Protein AF-A0A5N5UIF1-F1 (afdb_monomer)

InterPro domains:
  IPR007404 YdjM inner membrane [PF04307] (4-124)

Sequence (216 aa):
MPSTVVHVAFGLLCGAALLGVRFDRRAVVVIVAACILPDLDTFTSLVVASTHRAMLHSLLAPGLLALVFWHGTARSDWLRVRLAPGDVPRLWTGLFAYVAAGIGLDMFTALGVNPLYPLVDQFVAVDGRVGYETGRGLFQSFVEFPEPETCGGVNVGQRGSTETVHVASGVDPSRGAEEPGTERIFPVVFRGWHVTLALAGCLATWLGLRDTEASA

Organism: NCBI:txid2212850

Foldseek 3Di:
DQALLLLLLLLLLVLLVQQPLLLAPLLSVLQSCLQVQLQCCLVVCVVPPQCNQEPQLAQPVLVVVVVVLCCCVPNPVVVVVVDDPSVSSSSVSSSVSNNCRNQVVQLQDLQHHHHHPPVDFWGAHQHWDWDQDPVPGTDIDQWDDDDPPDPDDIHNRTDDGSVPDHDAALSRRDTDDDDPPDDGDRDSGDDPVSVVSSVSSVVSSVVSHVVNVVVD

Secondary structure (DSSP, 8-state):
---HHHHHHHHHHHHHHHHGGG--HHHHHHHHHHHHHHHTHHHHTTTSTT-TTTTTT-SHHHHHHHHHHHIIIIIS-TTGGGSPTTHHHHHHHHHHHIIIIIIIHHHTSTT-B-TTTTTS--EE-----EEEETTTEEEE-SSBPPPTTS----BS-EEE-TTT-----SSS-SSSSPPTT------S-SSHHHHHHHHHHHHHHHHHHHHHHHH-

pLDDT: mean 90.81, std 7.92, range [53.0, 98.56]

Mean predicted aligned error: 5.66 Å

Radius of gyration: 19.79 Å; Cα contacts (8 Å, |Δi|>4): 371; chains: 1; bounding box: 55×52×54 Å

Nearest PDB structures (foldseek):
  8uco-assembly1_A  TM=3.429E-01  e=7.889E+00  Homo sapiens

Solvent-accessible surface area (backbone atoms only — not comparable to full-atom values): 11420 Å² total; per-residue (Å²): 111,85,22,63,56,37,16,30,15,48,19,36,33,51,37,29,70,75,43,42,82,63,24,40,75,66,36,52,52,43,24,44,51,29,11,45,54,26,66,54,15,43,62,46,26,79,78,42,71,35,25,28,45,18,63,48,30,11,47,56,62,60,49,50,51,50,52,51,48,47,42,22,54,74,72,66,38,71,47,45,79,75,48,61,93,67,44,66,62,39,53,54,46,12,52,47,13,26,49,54,21,31,31,40,58,40,21,57,32,94,69,23,25,11,46,46,33,86,85,41,68,47,20,31,11,56,59,66,53,74,52,76,40,96,92,74,41,75,49,70,49,49,58,48,72,52,56,98,89,48,100,54,72,75,40,56,34,75,66,40,28,51,90,75,40,70,62,65,39,49,83,43,62,56,91,72,84,77,61,93,84,70,79,68,60,78,60,68,63,70,48,78,68,43,51,56,44,33,51,48,9,50,51,36,43,53,52,29,40,51,56,31,63,77,73,109

Structure (mmCIF, N/CA/C/O backbone):
data_AF-A0A5N5UIF1-F1
#
_entry.id   AF-A0A5N5UIF1-F1
#
loop_
_atom_site.group_PDB
_atom_site.id
_atom_site.type_symbol
_atom_site.label_atom_id
_atom_site.label_alt_id
_atom_site.lab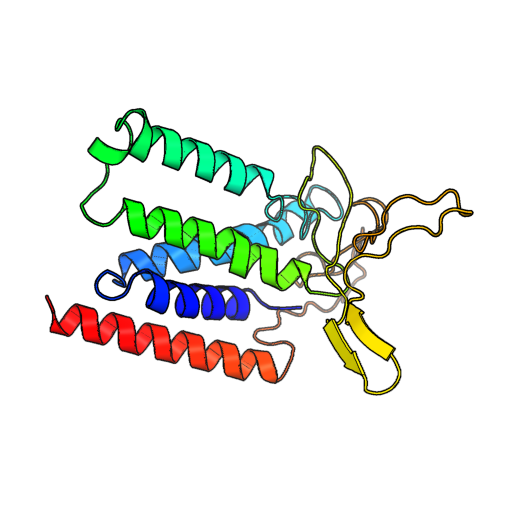el_comp_id
_atom_site.label_asym_id
_atom_site.label_entity_id
_atom_site.label_seq_id
_atom_site.pdbx_PDB_ins_code
_atom_site.Cartn_x
_atom_site.Cartn_y
_atom_site.Cartn_z
_atom_site.occupancy
_atom_site.B_iso_or_equiv
_atom_site.auth_seq_id
_atom_site.auth_comp_id
_atom_site.auth_asym_id
_atom_site.auth_atom_id
_atom_site.pdbx_PDB_model_num
ATOM 1 N N . MET A 1 1 ? 11.238 -6.456 -6.426 1.00 77.75 1 MET A N 1
ATOM 2 C CA . MET A 1 1 ? 9.976 -5.785 -6.051 1.00 77.75 1 MET A CA 1
ATOM 3 C C . MET A 1 1 ? 9.558 -6.273 -4.672 1.00 77.75 1 MET A C 1
ATOM 5 O O . MET A 1 1 ? 9.937 -7.398 -4.340 1.00 77.75 1 MET A O 1
ATOM 9 N N . PRO A 1 2 ? 8.923 -5.446 -3.826 1.00 88.56 2 PRO A N 1
ATOM 10 C CA . PRO A 1 2 ? 8.238 -5.944 -2.639 1.00 88.56 2 PRO A CA 1
ATOM 11 C C . PRO A 1 2 ? 7.279 -7.063 -3.057 1.00 88.56 2 PRO A C 1
ATOM 13 O O . PRO A 1 2 ? 6.695 -7.019 -4.134 1.00 88.56 2 PRO A O 1
ATOM 16 N N . SER A 1 3 ? 7.217 -8.123 -2.264 1.00 93.06 3 SER A N 1
ATOM 17 C CA . SER A 1 3 ? 6.226 -9.178 -2.461 1.00 93.06 3 SER A CA 1
ATOM 18 C C . SER A 1 3 ? 4.978 -8.844 -1.652 1.00 93.06 3 SER A C 1
ATOM 20 O O . SER A 1 3 ? 5.046 -8.062 -0.700 1.00 93.06 3 SER A O 1
ATOM 22 N N . THR A 1 4 ? 3.881 -9.547 -1.916 1.00 94.81 4 THR A N 1
ATOM 23 C CA . THR A 1 4 ? 2.663 -9.469 -1.098 1.00 94.81 4 THR A CA 1
ATOM 24 C C . THR A 1 4 ? 2.940 -9.712 0.388 1.00 94.81 4 THR A C 1
ATOM 26 O O . THR A 1 4 ? 2.336 -9.084 1.253 1.00 94.81 4 THR A O 1
ATOM 29 N N . VAL A 1 5 ? 3.912 -10.573 0.718 1.00 95.62 5 VAL A N 1
ATOM 30 C CA . VAL A 1 5 ? 4.340 -10.811 2.108 1.00 95.62 5 VAL A CA 1
ATOM 31 C C . VAL A 1 5 ? 4.929 -9.546 2.733 1.00 95.62 5 VAL A C 1
ATOM 33 O O . VAL A 1 5 ? 4.651 -9.244 3.891 1.00 95.62 5 VAL A O 1
ATOM 36 N N . VAL A 1 6 ? 5.715 -8.781 1.973 1.00 96.75 6 VAL A N 1
ATOM 37 C CA . VAL A 1 6 ? 6.300 -7.510 2.424 1.00 96.75 6 VAL A CA 1
ATOM 38 C C . VAL A 1 6 ? 5.223 -6.434 2.568 1.00 96.75 6 VAL A C 1
ATOM 40 O O . VAL A 1 6 ? 5.233 -5.722 3.572 1.00 96.75 6 VAL A O 1
ATOM 43 N N . HIS A 1 7 ? 4.270 -6.361 1.630 1.00 97.19 7 HIS A N 1
ATOM 44 C CA . HIS A 1 7 ? 3.100 -5.478 1.728 1.00 97.19 7 HIS A CA 1
ATOM 45 C C . HIS A 1 7 ? 2.310 -5.759 3.010 1.00 97.19 7 HIS A C 1
ATOM 47 O O . HIS A 1 7 ? 2.096 -4.863 3.826 1.00 97.19 7 HIS A O 1
ATOM 53 N N . VAL A 1 8 ? 1.953 -7.023 3.242 1.00 98.19 8 VAL A N 1
ATOM 54 C CA . VAL A 1 8 ? 1.218 -7.451 4.438 1.00 98.19 8 VAL A CA 1
ATOM 55 C C . VAL A 1 8 ? 2.004 -7.157 5.715 1.00 98.19 8 VAL A C 1
ATOM 57 O O . VAL A 1 8 ? 1.438 -6.623 6.667 1.00 98.19 8 VAL A O 1
ATOM 60 N N . ALA A 1 9 ? 3.304 -7.456 5.752 1.00 97.75 9 ALA A N 1
ATOM 61 C CA . ALA A 1 9 ? 4.123 -7.214 6.935 1.00 97.75 9 ALA A CA 1
ATOM 62 C C . ALA A 1 9 ? 4.193 -5.727 7.306 1.00 97.75 9 ALA A C 1
ATOM 64 O O . ALA A 1 9 ? 4.032 -5.378 8.476 1.00 97.75 9 ALA A O 1
ATOM 65 N N . PHE A 1 10 ? 4.390 -4.849 6.319 1.00 97.94 10 PHE A N 1
ATOM 66 C CA . PHE A 1 10 ? 4.386 -3.406 6.544 1.00 97.94 10 PHE A CA 1
ATOM 67 C C . PHE A 1 10 ? 3.002 -2.897 6.960 1.00 97.94 10 PHE A C 1
ATOM 69 O O . PHE A 1 10 ? 2.886 -2.149 7.930 1.00 97.94 10 PHE A O 1
ATOM 76 N N . GLY A 1 11 ? 1.943 -3.353 6.284 1.00 98.12 11 GLY A N 1
ATOM 77 C CA . GLY A 1 11 ? 0.566 -2.994 6.613 1.00 98.12 11 GLY A CA 1
ATOM 78 C C . GLY A 1 11 ? 0.185 -3.384 8.040 1.00 98.12 11 GLY A C 1
ATOM 79 O O . GLY A 1 11 ? -0.391 -2.573 8.764 1.00 98.12 11 GLY A O 1
ATOM 80 N N . LEU A 1 12 ? 0.549 -4.591 8.480 1.00 98.38 12 LEU A N 1
ATOM 81 C CA . LEU A 1 12 ? 0.299 -5.063 9.843 1.00 98.38 12 LEU A CA 1
ATOM 82 C C . LEU A 1 12 ? 1.131 -4.314 10.884 1.00 98.38 12 LEU A C 1
ATOM 84 O O . LEU A 1 12 ? 0.600 -3.973 11.939 1.00 98.38 12 LEU A O 1
ATOM 88 N N . LEU A 1 13 ? 2.395 -4.002 10.581 1.00 98.06 13 LEU A N 1
ATOM 89 C CA . LEU A 1 13 ? 3.241 -3.174 11.443 1.00 98.06 13 LEU A CA 1
ATOM 90 C C . LEU A 1 13 ? 2.598 -1.801 11.693 1.00 98.06 13 LEU A C 1
ATOM 92 O O . LEU A 1 13 ? 2.444 -1.383 12.841 1.00 98.06 13 LEU A O 1
ATOM 96 N N . CYS A 1 14 ? 2.173 -1.116 10.629 1.00 98.00 14 CYS A N 1
ATOM 97 C CA . CYS A 1 14 ? 1.474 0.161 10.750 1.00 98.00 14 CYS A CA 1
ATOM 98 C C . CYS A 1 14 ? 0.113 0.005 11.433 1.00 98.00 14 CYS A C 1
ATOM 100 O O . CYS A 1 14 ? -0.257 0.827 12.266 1.00 98.00 14 CYS A O 1
ATOM 102 N N . GLY A 1 15 ? -0.633 -1.048 11.106 1.00 97.50 15 GLY A N 1
ATOM 103 C CA . GLY A 1 15 ? -1.942 -1.312 11.688 1.00 97.50 15 GLY A CA 1
ATOM 104 C C . GLY A 1 15 ? -1.892 -1.520 13.197 1.00 97.50 15 GLY A C 1
ATOM 105 O O . GLY A 1 15 ? -2.730 -0.963 13.904 1.00 97.50 15 GLY A O 1
ATOM 106 N N . ALA A 1 16 ? -0.884 -2.241 13.694 1.00 96.94 16 ALA A N 1
ATOM 107 C CA . ALA A 1 16 ? -0.649 -2.417 15.124 1.00 96.94 16 ALA A CA 1
ATOM 108 C C . ALA A 1 16 ? -0.421 -1.065 15.819 1.00 96.94 16 ALA A C 1
ATOM 110 O O . ALA A 1 16 ? -1.038 -0.785 16.847 1.00 96.94 16 ALA A O 1
ATOM 111 N N . ALA A 1 17 ? 0.382 -0.184 15.213 1.00 95.88 17 ALA A N 1
ATOM 112 C CA . ALA A 1 17 ? 0.631 1.159 15.737 1.00 95.88 17 ALA A CA 1
ATOM 113 C C . ALA A 1 17 ? -0.612 2.072 15.688 1.00 95.88 17 ALA A C 1
ATOM 115 O O . ALA A 1 17 ? -0.851 2.839 16.618 1.00 95.88 17 ALA A O 1
ATOM 116 N N . LEU A 1 18 ? -1.414 1.996 14.621 1.00 96.44 18 LEU A N 1
ATOM 117 C CA . LEU A 1 18 ? -2.580 2.864 14.412 1.00 96.44 18 LEU A CA 1
ATOM 118 C C . LEU A 1 18 ? -3.802 2.450 15.244 1.00 96.44 18 LEU A C 1
ATOM 120 O O . LEU A 1 18 ? -4.582 3.307 15.665 1.00 96.44 18 LEU A O 1
ATOM 124 N N . LEU A 1 19 ? -4.004 1.148 15.456 1.00 95.38 19 LEU A N 1
ATOM 125 C CA . LEU A 1 19 ? -5.190 0.629 16.139 1.00 95.38 19 LEU A CA 1
ATOM 126 C C . LEU A 1 19 ? -4.977 0.402 17.638 1.00 95.38 19 LEU A C 1
ATOM 128 O O . LEU A 1 19 ? -5.962 0.471 18.382 1.00 95.38 19 LEU A O 1
ATOM 132 N N . GLY A 1 20 ? -3.738 0.172 18.087 1.00 91.62 20 GLY A N 1
ATOM 133 C CA . GLY A 1 20 ? -3.413 -0.075 19.494 1.00 91.62 20 GLY A CA 1
ATOM 134 C C . GLY A 1 20 ? -4.294 -1.177 20.087 1.00 91.62 20 GLY A C 1
ATOM 135 O O . GLY A 1 20 ? -4.392 -2.263 19.527 1.00 91.62 20 GLY A O 1
ATOM 136 N N . VAL A 1 21 ? -5.029 -0.863 21.158 1.00 89.81 21 VAL A N 1
ATOM 137 C CA . VAL A 1 21 ? -5.966 -1.788 21.836 1.00 89.81 21 VAL A CA 1
ATOM 138 C C . VAL A 1 21 ? -7.089 -2.343 20.945 1.00 89.81 21 VAL A C 1
ATOM 140 O O . VAL A 1 21 ? -7.799 -3.258 21.343 1.00 89.81 21 VAL A O 1
ATOM 143 N N . ARG A 1 22 ? -7.303 -1.774 19.751 1.00 91.31 22 ARG A N 1
ATOM 144 C CA . ARG A 1 22 ? -8.297 -2.255 18.775 1.00 91.31 22 ARG A CA 1
ATOM 145 C C . ARG A 1 22 ? -7.693 -3.185 17.719 1.00 91.31 22 ARG A C 1
ATOM 147 O O . ARG A 1 22 ? -8.394 -3.543 16.773 1.00 91.31 22 ARG A O 1
ATOM 154 N N . PHE A 1 23 ? -6.409 -3.530 17.830 1.00 95.50 23 PHE A N 1
ATOM 155 C CA . PHE A 1 23 ? -5.711 -4.413 16.899 1.00 95.50 23 PHE A CA 1
ATOM 156 C C . PHE A 1 23 ? -6.045 -5.888 17.179 1.00 95.50 23 PHE A C 1
ATOM 158 O O . PHE A 1 23 ? -5.247 -6.661 17.699 1.00 95.50 23 PHE A O 1
ATOM 165 N N . ASP A 1 24 ? -7.270 -6.275 16.833 1.00 94.38 24 ASP A N 1
ATOM 166 C CA . ASP A 1 24 ? -7.785 -7.629 17.004 1.00 94.38 24 ASP A CA 1
ATOM 167 C C . ASP A 1 24 ? -7.656 -8.484 15.730 1.00 94.38 24 ASP A C 1
ATOM 169 O O . ASP A 1 24 ? -7.217 -8.039 14.668 1.00 94.38 24 ASP A O 1
ATOM 173 N N . ARG A 1 25 ? -8.093 -9.748 15.802 1.00 95.06 25 ARG A N 1
ATOM 174 C CA . ARG A 1 25 ? -8.069 -10.667 14.647 1.00 95.06 25 ARG A CA 1
ATOM 175 C C . ARG A 1 25 ? -8.847 -10.121 13.445 1.00 95.06 25 ARG A C 1
ATOM 177 O O . ARG A 1 25 ? -8.471 -10.386 12.306 1.00 95.06 25 ARG A O 1
ATOM 184 N N . ARG A 1 26 ? -9.911 -9.341 13.679 1.00 95.06 26 ARG A N 1
ATOM 185 C CA . ARG A 1 26 ? -10.675 -8.687 12.604 1.00 95.06 26 ARG A CA 1
ATOM 186 C C . ARG A 1 26 ? -9.842 -7.608 11.921 1.00 95.06 26 ARG A C 1
ATOM 188 O O . ARG A 1 26 ? -9.833 -7.561 10.696 1.00 95.06 26 ARG A O 1
ATOM 195 N N . ALA A 1 27 ? -9.123 -6.787 12.687 1.00 96.31 27 ALA A N 1
ATOM 196 C CA . ALA A 1 27 ? -8.187 -5.814 12.139 1.00 96.31 27 ALA A CA 1
ATOM 197 C C . ALA A 1 27 ? -7.119 -6.484 11.265 1.00 96.31 27 ALA A C 1
ATOM 199 O O . ALA A 1 27 ? -6.901 -6.043 10.139 1.00 96.31 27 ALA A O 1
ATOM 200 N N . VAL A 1 28 ? -6.521 -7.583 11.741 1.00 97.81 28 VAL A N 1
ATOM 201 C CA . VAL A 1 28 ? -5.530 -8.355 10.971 1.00 97.81 28 VAL A CA 1
ATOM 202 C C . VAL A 1 28 ? -6.110 -8.808 9.633 1.00 97.81 28 VAL A C 1
ATOM 204 O O . VAL A 1 28 ? -5.502 -8.555 8.598 1.00 97.81 28 VAL A O 1
ATOM 207 N N . VAL A 1 29 ? -7.304 -9.411 9.624 1.00 97.75 29 VAL A N 1
ATOM 208 C CA . VAL A 1 29 ? -7.956 -9.864 8.381 1.00 97.75 29 VAL A CA 1
ATOM 209 C C . VAL A 1 29 ? -8.216 -8.701 7.423 1.00 97.75 29 VAL A C 1
ATOM 211 O O . VAL A 1 29 ? -7.920 -8.818 6.236 1.00 97.75 29 VAL A O 1
ATOM 214 N N . VAL A 1 30 ? -8.731 -7.574 7.925 1.00 97.81 30 VAL A N 1
ATOM 215 C CA . VAL A 1 30 ? -9.002 -6.381 7.106 1.00 97.81 30 VAL A CA 1
ATOM 216 C C . VAL A 1 30 ? -7.717 -5.838 6.480 1.00 97.81 30 VAL A C 1
ATOM 218 O O . VAL A 1 30 ? -7.699 -5.553 5.286 1.00 97.81 30 VAL A O 1
ATOM 221 N N . ILE A 1 31 ? -6.639 -5.726 7.258 1.00 98.56 31 ILE A N 1
ATOM 222 C CA . ILE A 1 31 ? -5.346 -5.215 6.786 1.00 98.56 31 ILE A CA 1
ATOM 223 C C . ILE A 1 31 ? -4.721 -6.169 5.768 1.00 98.56 31 ILE A C 1
ATOM 225 O O . ILE A 1 31 ? -4.302 -5.729 4.703 1.00 98.56 31 ILE A O 1
ATOM 229 N N . VAL A 1 32 ? -4.697 -7.473 6.061 1.00 98.50 32 VAL A N 1
ATOM 230 C CA . VAL A 1 32 ? -4.163 -8.494 5.148 1.00 98.50 32 VAL A CA 1
ATOM 231 C C . VAL A 1 32 ? -4.909 -8.459 3.817 1.00 98.50 32 VAL A C 1
ATOM 233 O O . VAL A 1 32 ? -4.276 -8.388 2.768 1.00 98.50 32 VAL A O 1
ATOM 236 N N . ALA A 1 33 ? -6.245 -8.446 3.850 1.00 98.25 33 ALA A N 1
ATOM 237 C CA . ALA A 1 33 ? -7.053 -8.352 2.640 1.00 98.25 33 ALA A CA 1
ATOM 238 C C . ALA A 1 33 ? -6.750 -7.061 1.864 1.00 98.25 33 ALA A C 1
ATOM 240 O O . ALA A 1 33 ? -6.530 -7.109 0.657 1.00 98.25 33 ALA A O 1
ATOM 241 N N . ALA A 1 34 ? -6.670 -5.921 2.554 1.00 98.25 34 ALA A N 1
ATOM 242 C CA . ALA A 1 34 ? -6.370 -4.637 1.933 1.00 98.25 34 ALA A CA 1
ATOM 243 C C . ALA A 1 34 ? -4.978 -4.579 1.281 1.00 98.25 34 ALA A C 1
ATOM 245 O O . ALA A 1 34 ? -4.833 -3.940 0.245 1.00 98.25 34 ALA A O 1
ATOM 246 N N . CYS A 1 35 ? -3.974 -5.254 1.845 1.00 98.12 35 CYS A N 1
ATOM 247 C CA . CYS A 1 35 ? -2.636 -5.346 1.256 1.00 98.12 35 CYS A CA 1
ATOM 248 C C . CYS A 1 35 ? -2.561 -6.308 0.063 1.00 98.12 35 CYS A C 1
ATOM 250 O O . CYS A 1 35 ? -1.748 -6.089 -0.824 1.00 98.12 35 CYS A O 1
ATOM 252 N N . ILE A 1 36 ? -3.375 -7.368 0.043 1.00 97.31 36 ILE A N 1
ATOM 253 C CA . ILE A 1 36 ? -3.398 -8.353 -1.053 1.00 97.31 36 ILE A CA 1
ATOM 254 C C . ILE A 1 36 ? -4.149 -7.813 -2.273 1.00 97.31 36 ILE A C 1
ATOM 256 O O . ILE A 1 36 ? -3.784 -8.128 -3.401 1.00 97.31 36 ILE A O 1
ATOM 260 N N . LEU A 1 37 ? -5.212 -7.032 -2.058 1.00 97.12 37 LEU A N 1
ATOM 261 C CA . LEU A 1 37 ? -6.107 -6.583 -3.126 1.00 97.12 37 LEU A CA 1
ATOM 262 C C . LEU A 1 37 ? -5.389 -5.903 -4.310 1.00 97.12 37 LEU A C 1
ATOM 264 O O . LEU A 1 37 ? -5.696 -6.294 -5.435 1.00 97.12 37 LEU A O 1
ATOM 268 N N . PRO A 1 38 ? -4.447 -4.956 -4.119 1.00 96.62 38 PRO A N 1
ATOM 269 C CA . PRO A 1 38 ? -3.705 -4.353 -5.229 1.00 96.62 38 PRO A CA 1
ATOM 270 C C . PRO A 1 38 ? -2.972 -5.382 -6.095 1.00 96.62 38 PRO A C 1
ATOM 272 O O . PRO A 1 38 ? -3.098 -5.356 -7.316 1.00 96.62 38 PRO A O 1
ATOM 275 N N . ASP A 1 39 ? -2.283 -6.341 -5.471 1.00 94.81 39 ASP A N 1
ATOM 276 C CA . ASP A 1 39 ? -1.464 -7.352 -6.156 1.00 94.81 39 ASP A CA 1
ATOM 277 C C . ASP A 1 39 ? -2.292 -8.292 -7.049 1.00 94.81 39 ASP A C 1
ATOM 279 O O . ASP A 1 39 ? -1.748 -8.941 -7.945 1.00 94.81 39 ASP A O 1
ATOM 283 N N . LEU A 1 40 ? -3.617 -8.356 -6.862 1.00 95.12 40 LEU A N 1
ATOM 284 C CA . LEU A 1 40 ? -4.499 -9.137 -7.732 1.00 95.12 40 LEU A CA 1
ATOM 285 C C . LEU A 1 40 ? -4.559 -8.585 -9.165 1.00 95.12 40 LEU A C 1
ATOM 287 O O . LEU A 1 40 ? -4.988 -9.307 -10.068 1.00 95.12 40 LEU A O 1
ATOM 291 N N . ASP A 1 41 ? -4.098 -7.352 -9.420 1.00 93.31 41 ASP A N 1
ATOM 292 C CA . ASP A 1 41 ? -4.024 -6.836 -10.790 1.00 93.31 41 ASP A CA 1
ATOM 293 C C . ASP A 1 41 ? -2.977 -7.535 -11.663 1.00 93.31 41 ASP A C 1
ATOM 295 O O . ASP A 1 41 ? -3.074 -7.461 -12.888 1.00 93.31 41 ASP A O 1
ATOM 299 N N . THR A 1 42 ? -2.097 -8.342 -11.067 1.00 91.81 42 THR A N 1
ATOM 300 C CA . THR A 1 42 ? -1.253 -9.310 -11.781 1.00 91.81 42 THR A CA 1
ATOM 301 C C . THR A 1 42 ? -2.068 -10.292 -12.633 1.00 91.81 42 THR A C 1
ATOM 303 O O . THR A 1 42 ? -1.614 -10.747 -13.673 1.00 91.81 42 THR A O 1
ATOM 306 N N . PHE A 1 43 ? -3.307 -10.610 -12.236 1.00 92.88 43 PHE A N 1
ATOM 307 C CA . PHE A 1 43 ? -4.198 -11.455 -13.040 1.00 92.88 43 PHE A CA 1
ATOM 308 C C . PHE A 1 43 ? -4.914 -10.660 -14.126 1.00 92.88 43 PHE A C 1
ATOM 310 O O . PHE A 1 43 ? -5.255 -11.207 -15.171 1.00 92.88 43 PHE A O 1
ATOM 317 N N . THR A 1 44 ? -5.146 -9.364 -13.902 1.00 89.94 44 THR A N 1
ATOM 318 C CA . THR A 1 44 ? -5.752 -8.507 -14.927 1.00 89.94 44 THR A CA 1
ATOM 319 C C . THR A 1 44 ? -4.824 -8.324 -16.120 1.00 89.94 44 THR A C 1
ATOM 321 O O . THR A 1 44 ? -5.326 -8.182 -17.234 1.00 89.94 44 THR A O 1
ATOM 324 N N . SER A 1 45 ? -3.503 -8.423 -15.910 1.00 86.81 45 SER A N 1
ATOM 325 C CA . SER A 1 45 ? -2.523 -8.275 -16.985 1.00 86.81 45 SER A CA 1
ATOM 326 C C . SER A 1 45 ? -2.577 -9.404 -18.022 1.00 86.81 45 SER A C 1
ATOM 328 O O . SER A 1 45 ? -2.202 -9.198 -19.173 1.00 86.81 45 SER A O 1
ATOM 330 N N . LEU A 1 46 ? -3.169 -10.550 -17.652 1.00 87.06 46 LEU A N 1
ATOM 331 C CA . LEU A 1 46 ? -3.483 -11.660 -18.561 1.00 87.06 46 LEU A CA 1
ATOM 332 C C . LEU A 1 46 ? -4.590 -11.321 -19.570 1.00 87.06 46 LEU A C 1
ATOM 334 O O . LEU A 1 46 ? -4.680 -11.948 -20.623 1.00 87.06 46 LEU A O 1
ATOM 338 N N . VAL A 1 47 ? -5.471 -10.376 -19.230 1.00 87.56 47 VAL A N 1
ATOM 339 C CA . VAL A 1 47 ? -6.625 -9.988 -20.058 1.00 87.56 47 VAL A CA 1
ATOM 340 C C . VAL A 1 47 ? -6.361 -8.665 -20.768 1.00 87.56 47 VAL A C 1
ATOM 342 O O . VAL A 1 47 ? -6.693 -8.511 -21.942 1.00 87.56 47 VAL A O 1
ATOM 345 N N . VAL A 1 48 ? -5.763 -7.708 -20.059 1.00 85.94 48 VAL A N 1
ATOM 346 C CA . VAL A 1 48 ? -5.403 -6.389 -20.576 1.00 85.94 48 VAL A CA 1
ATOM 347 C C . VAL A 1 48 ? -3.907 -6.215 -20.385 1.00 85.94 48 VAL A C 1
ATOM 349 O O . VAL A 1 48 ? -3.431 -6.145 -19.260 1.00 85.94 48 VAL A O 1
ATOM 352 N N . ALA A 1 49 ? -3.158 -6.153 -21.483 1.00 83.94 49 ALA A N 1
ATOM 353 C CA . ALA A 1 49 ? -1.701 -6.141 -21.423 1.00 83.94 49 ALA A CA 1
ATOM 354 C C . ALA A 1 49 ? -1.165 -5.050 -20.477 1.00 83.94 49 ALA A C 1
ATOM 356 O O . ALA A 1 49 ? -1.603 -3.900 -20.521 1.00 83.94 49 ALA A O 1
ATOM 357 N N . SER A 1 50 ? -0.181 -5.425 -19.654 1.00 83.38 50 SER A N 1
ATOM 358 C CA . SER A 1 50 ? 0.563 -4.510 -18.777 1.00 83.38 50 SER A CA 1
ATOM 359 C C . SER A 1 50 ? -0.263 -3.771 -17.713 1.00 83.38 50 SER A C 1
ATOM 361 O O . SER A 1 50 ? 0.174 -2.734 -17.217 1.00 83.38 50 SER A O 1
ATOM 363 N N . THR A 1 51 ? -1.421 -4.292 -17.294 1.00 89.56 51 THR A N 1
ATOM 364 C CA . THR A 1 51 ? -2.193 -3.677 -16.194 1.00 89.56 51 THR A CA 1
ATOM 365 C C . THR A 1 51 ? -1.713 -4.037 -14.787 1.00 89.56 51 THR A C 1
ATOM 367 O O . THR A 1 51 ? -2.264 -3.520 -13.810 1.00 89.56 51 THR A O 1
ATOM 370 N N . HIS A 1 52 ? -0.686 -4.882 -14.662 1.00 91.25 52 HIS A N 1
ATOM 371 C CA . HIS A 1 52 ? -0.015 -5.136 -13.390 1.00 91.25 52 HIS A CA 1
ATOM 372 C C . HIS A 1 52 ? 0.598 -3.825 -12.877 1.00 91.25 52 HIS A C 1
ATOM 374 O O . HIS A 1 52 ? 1.326 -3.148 -13.606 1.00 91.25 52 HIS A O 1
ATOM 380 N N . ARG A 1 53 ? 0.272 -3.454 -11.632 1.00 92.19 53 ARG A N 1
ATOM 381 C CA . ARG A 1 53 ? 0.582 -2.143 -11.028 1.00 92.19 53 ARG A CA 1
ATOM 382 C C . ARG A 1 53 ? -0.086 -0.931 -11.671 1.00 92.19 53 ARG A C 1
ATOM 384 O O . ARG A 1 53 ? 0.374 0.203 -11.500 1.00 92.19 53 ARG A O 1
ATOM 391 N N . ALA A 1 54 ? -1.199 -1.155 -12.358 1.00 93.75 54 ALA A N 1
ATOM 392 C CA . ALA A 1 54 ? -2.047 -0.090 -12.873 1.00 93.75 54 ALA A CA 1
ATOM 393 C C . ALA A 1 54 ? -3.500 -0.249 -12.425 1.00 93.75 54 ALA A C 1
ATOM 395 O O . ALA A 1 54 ? -4.046 0.665 -11.816 1.00 93.75 54 ALA A O 1
ATOM 396 N N . MET A 1 55 ? -4.132 -1.397 -12.682 1.00 94.31 55 MET A N 1
ATOM 397 C CA . MET A 1 55 ? -5.582 -1.536 -12.504 1.00 94.31 55 MET A CA 1
ATOM 398 C C . MET A 1 55 ? -6.019 -1.389 -11.041 1.00 94.31 55 MET A C 1
ATOM 400 O O . MET A 1 55 ? -6.838 -0.527 -10.727 1.00 94.31 55 MET A O 1
ATOM 404 N N . LEU A 1 56 ? -5.483 -2.220 -10.142 1.00 95.81 56 LEU A N 1
ATOM 405 C CA . LEU A 1 56 ? -5.841 -2.188 -8.718 1.00 95.81 56 LEU A CA 1
ATOM 406 C C . LEU A 1 56 ? -4.846 -1.363 -7.897 1.00 95.81 56 LEU A C 1
ATOM 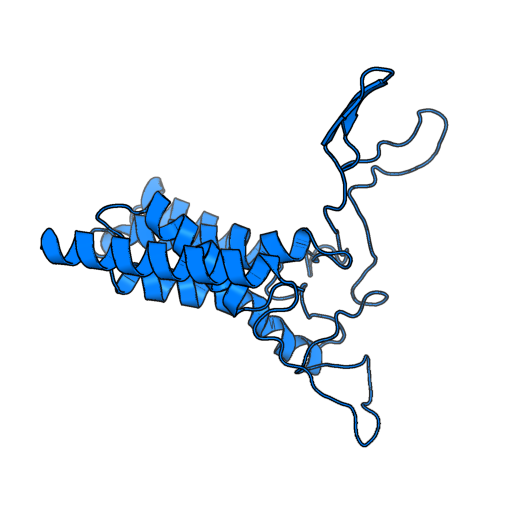408 O O . LEU A 1 56 ? -5.170 -0.950 -6.783 1.00 95.81 56 LEU A O 1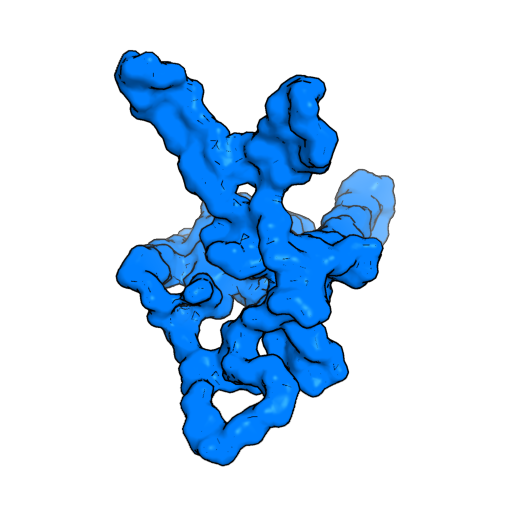
ATOM 412 N N . HIS A 1 57 ? -3.689 -1.039 -8.473 1.00 96.12 57 HIS A N 1
ATOM 413 C CA . HIS A 1 57 ? -2.754 -0.059 -7.920 1.00 96.12 57 HIS A CA 1
ATOM 414 C C . HIS A 1 57 ? -3.114 1.406 -8.219 1.00 96.12 57 HIS A C 1
ATOM 416 O O . HIS A 1 57 ? -2.422 2.324 -7.777 1.00 96.12 57 HIS A O 1
ATOM 422 N N . SER A 1 58 ? -4.209 1.646 -8.938 1.00 96.62 58 SER A N 1
ATOM 423 C CA . SER A 1 58 ? -4.774 2.979 -9.119 1.00 96.62 58 SER A CA 1
ATOM 424 C C . SER A 1 58 ? -5.303 3.539 -7.795 1.00 96.62 58 SER A C 1
ATOM 426 O O . SER A 1 58 ? -5.985 2.854 -7.032 1.00 96.62 58 SER A O 1
ATOM 428 N N . LEU A 1 59 ? -5.053 4.825 -7.537 1.00 97.19 59 LEU A N 1
ATOM 429 C CA . LEU A 1 59 ? -5.575 5.556 -6.381 1.00 97.19 59 LEU A CA 1
ATOM 430 C C . LEU A 1 59 ? -7.062 5.912 -6.522 1.00 97.19 59 LEU A C 1
ATOM 432 O O . LEU A 1 59 ? -7.672 6.373 -5.557 1.00 97.19 59 LEU A O 1
ATOM 436 N N . LEU A 1 60 ? -7.671 5.681 -7.689 1.00 97.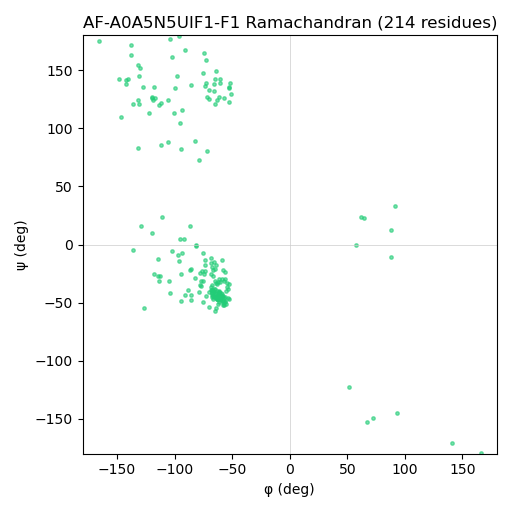00 60 LEU A N 1
ATOM 437 C CA . LEU A 1 60 ? -9.085 5.980 -7.920 1.00 97.00 60 LEU A CA 1
ATOM 438 C C . LEU A 1 60 ? -10.004 5.107 -7.058 1.00 97.00 60 LEU A C 1
ATOM 440 O O . LEU A 1 60 ? -10.930 5.622 -6.431 1.00 97.00 60 LEU A O 1
ATOM 444 N N . ALA A 1 61 ? -9.730 3.802 -6.982 1.00 95.50 61 ALA A N 1
ATOM 445 C CA . ALA A 1 61 ? -10.508 2.864 -6.175 1.00 95.50 61 ALA A CA 1
ATOM 446 C C . ALA A 1 61 ? -10.425 3.161 -4.661 1.00 95.50 61 ALA A C 1
ATOM 448 O O . ALA A 1 61 ? -11.477 3.377 -4.047 1.00 95.50 61 ALA A O 1
ATOM 449 N N . PRO A 1 62 ? -9.233 3.252 -4.031 1.00 97.31 62 PRO A N 1
ATOM 450 C CA . PRO A 1 62 ? -9.139 3.634 -2.626 1.00 97.31 62 PRO A CA 1
ATOM 451 C C . PRO A 1 62 ? -9.615 5.075 -2.383 1.00 97.31 62 PRO A C 1
ATOM 453 O O . PRO A 1 62 ? -10.216 5.341 -1.344 1.00 97.31 62 PRO A O 1
ATOM 456 N N . GLY A 1 63 ? -9.443 5.996 -3.336 1.00 97.88 63 GLY A N 1
ATOM 457 C CA . GLY A 1 63 ? -9.993 7.352 -3.253 1.00 97.88 63 GLY A CA 1
ATOM 458 C C . GLY A 1 63 ? -11.522 7.364 -3.174 1.00 97.88 63 GLY A C 1
ATOM 459 O O . GLY A 1 63 ? -12.097 8.027 -2.310 1.00 97.88 63 GLY A O 1
ATOM 460 N N . LEU A 1 64 ? -12.197 6.571 -4.011 1.00 97.38 64 LEU A N 1
ATOM 461 C CA . LEU A 1 64 ? -13.650 6.411 -3.956 1.00 97.38 64 LEU A CA 1
ATOM 462 C C . LEU A 1 64 ? -14.100 5.752 -2.646 1.00 97.38 64 LEU A C 1
ATOM 464 O O . LEU A 1 64 ? -15.059 6.217 -2.029 1.00 97.38 64 LEU A O 1
ATOM 468 N N . LEU A 1 65 ? -13.398 4.712 -2.183 1.00 97.06 65 LEU A N 1
ATOM 469 C CA . LEU A 1 65 ? -13.677 4.084 -0.887 1.00 97.06 65 LEU A CA 1
ATOM 470 C C . LEU A 1 65 ? -13.535 5.082 0.268 1.00 97.06 65 LEU A C 1
ATOM 472 O O . LEU A 1 65 ? -14.397 5.121 1.144 1.00 97.06 65 LEU A O 1
ATOM 476 N N . ALA A 1 66 ? -12.509 5.937 0.240 1.00 97.62 66 ALA A N 1
ATOM 477 C CA . ALA A 1 66 ? -12.312 6.989 1.232 1.00 97.62 66 ALA A CA 1
ATOM 478 C C . ALA A 1 66 ? -13.495 7.966 1.257 1.00 97.62 66 ALA A C 1
ATOM 480 O O . ALA A 1 66 ? -14.001 8.294 2.331 1.00 97.62 66 ALA A O 1
ATOM 481 N N . LEU A 1 67 ? -13.980 8.387 0.083 1.00 97.62 67 LEU A N 1
ATOM 482 C CA . LEU A 1 67 ? -15.154 9.255 -0.036 1.00 97.62 67 LEU A CA 1
ATOM 483 C C . LEU A 1 67 ? -16.418 8.581 0.511 1.00 97.62 67 LEU A C 1
ATOM 485 O O . LEU A 1 67 ? -17.168 9.207 1.263 1.00 97.62 67 LEU A O 1
ATOM 489 N N . VAL A 1 68 ? -16.640 7.306 0.179 1.00 96.81 68 VAL A N 1
ATOM 490 C CA . VAL A 1 68 ? -17.785 6.522 0.669 1.00 96.81 68 VAL A CA 1
ATOM 491 C C . VAL A 1 68 ? -17.733 6.368 2.186 1.00 96.81 68 VAL A C 1
ATOM 493 O O . VAL A 1 68 ? -18.741 6.608 2.853 1.00 96.81 68 VAL A O 1
ATOM 496 N N . PHE A 1 69 ? -16.573 6.018 2.748 1.00 95.88 69 PHE A N 1
ATOM 497 C CA . PHE A 1 69 ? -16.396 5.886 4.193 1.00 95.88 69 PHE A CA 1
ATOM 498 C C . PHE A 1 69 ? -16.624 7.220 4.887 1.00 95.88 69 PHE A C 1
ATOM 500 O O . PHE A 1 69 ? -17.469 7.302 5.773 1.00 95.88 69 PHE A O 1
ATOM 507 N N . TRP A 1 70 ? -15.964 8.287 4.437 1.00 96.81 70 TRP A N 1
ATOM 508 C CA . TRP A 1 70 ? -16.139 9.622 5.002 1.00 96.81 70 TRP A CA 1
ATOM 509 C C . TRP A 1 70 ? -17.604 10.067 4.975 1.00 96.81 70 TRP A C 1
ATOM 511 O O . TRP A 1 70 ? -18.157 10.476 6.001 1.00 96.81 70 TRP A O 1
ATOM 521 N N . HIS A 1 71 ? -18.277 9.922 3.834 1.00 97.31 71 HIS A N 1
ATOM 522 C CA . HIS A 1 71 ? -19.675 10.308 3.713 1.00 97.31 71 HIS A CA 1
ATOM 523 C C . HIS A 1 71 ? -20.580 9.450 4.613 1.00 97.31 71 HIS A C 1
ATOM 525 O O . HIS A 1 71 ? -21.446 9.970 5.323 1.00 97.31 71 HIS A O 1
ATOM 531 N N . GLY A 1 72 ? -20.378 8.133 4.611 1.00 95.75 72 GLY A N 1
ATOM 532 C CA . GLY A 1 72 ? -21.190 7.182 5.363 1.00 95.75 72 GLY A CA 1
ATOM 533 C C . GLY A 1 72 ? -20.952 7.191 6.873 1.00 95.75 72 GLY A C 1
ATOM 534 O O . GLY A 1 72 ? -21.844 6.768 7.610 1.00 95.75 72 GLY A O 1
ATOM 535 N N . THR A 1 73 ? -19.792 7.659 7.351 1.00 94.31 73 THR A N 1
ATOM 536 C CA . THR A 1 73 ? -19.444 7.629 8.784 1.00 94.31 73 THR A CA 1
ATOM 537 C C . THR A 1 73 ? -19.346 8.987 9.463 1.00 94.31 73 THR A C 1
ATOM 539 O O . THR A 1 73 ? -19.512 9.047 10.678 1.00 94.31 73 THR A O 1
ATOM 542 N N . ALA A 1 74 ? -19.023 10.050 8.720 1.00 90.69 74 ALA A N 1
ATOM 543 C CA . ALA A 1 74 ? -18.838 11.394 9.273 1.00 90.69 74 ALA A CA 1
ATOM 544 C C . ALA A 1 74 ? -19.906 12.391 8.801 1.00 90.69 74 ALA A C 1
ATOM 546 O O . ALA A 1 74 ? -20.245 13.311 9.540 1.00 90.69 74 ALA A O 1
ATOM 547 N N . ARG A 1 75 ? -20.436 12.233 7.578 1.00 93.12 75 ARG A N 1
ATOM 548 C CA . ARG A 1 75 ? -21.409 13.179 7.000 1.00 93.12 75 ARG A CA 1
ATOM 549 C C . ARG A 1 75 ? -22.867 12.808 7.284 1.00 93.12 75 ARG A C 1
ATOM 551 O O . ARG A 1 75 ? -23.665 13.703 7.541 1.00 93.12 75 ARG A O 1
ATOM 558 N N . SER A 1 76 ? -23.225 11.529 7.155 1.00 89.56 76 SER A N 1
ATOM 559 C CA . SER A 1 76 ? -24.632 11.078 7.082 1.00 89.56 76 SER A CA 1
ATOM 560 C C . SER A 1 76 ? -24.963 9.836 7.914 1.00 89.56 76 SER A C 1
ATOM 562 O O . SER A 1 76 ? -26.119 9.431 7.969 1.00 89.56 76 SER A O 1
ATOM 564 N N . ASP A 1 77 ? -23.958 9.220 8.538 1.00 90.94 77 ASP A N 1
ATOM 565 C CA . ASP A 1 77 ? -24.059 8.072 9.448 1.00 90.94 77 ASP A CA 1
ATOM 566 C C . ASP A 1 77 ? -24.726 6.787 8.915 1.00 90.94 77 ASP A C 1
ATOM 568 O O . ASP A 1 77 ? -24.744 5.788 9.635 1.00 90.94 77 ASP A O 1
ATOM 572 N N . TRP A 1 78 ? -25.202 6.737 7.661 1.00 95.12 78 TRP A N 1
ATOM 573 C CA . TRP A 1 78 ? -25.893 5.565 7.093 1.00 95.12 78 TRP A CA 1
ATOM 574 C C . TRP A 1 78 ? -25.043 4.290 7.094 1.00 95.12 78 TRP A C 1
ATOM 576 O O . TRP A 1 78 ? -25.585 3.184 7.180 1.00 95.12 78 TRP A O 1
ATOM 586 N N . LEU A 1 79 ? -23.720 4.440 6.989 1.00 93.50 79 LEU A N 1
ATOM 587 C CA . LEU A 1 79 ? -22.774 3.335 7.082 1.00 93.50 79 LEU A CA 1
ATOM 588 C C . LEU A 1 79 ? -22.439 3.068 8.548 1.00 93.50 79 LEU A C 1
ATOM 590 O O . LEU A 1 79 ? -22.462 1.918 8.974 1.00 93.50 79 LEU A O 1
ATOM 594 N N . ARG A 1 80 ? -22.207 4.122 9.346 1.00 92.12 80 ARG A N 1
ATOM 595 C CA . ARG A 1 80 ? -21.866 4.002 10.774 1.00 92.12 80 ARG A CA 1
ATOM 596 C C . ARG A 1 80 ? -22.901 3.205 11.563 1.00 92.12 80 ARG A C 1
ATOM 598 O O . ARG A 1 80 ? -22.510 2.396 12.393 1.00 92.12 80 ARG A O 1
ATOM 605 N N . VAL A 1 81 ? -24.194 3.387 11.289 1.00 94.69 81 VAL A N 1
ATOM 606 C CA . VAL A 1 81 ? -25.275 2.661 11.988 1.00 94.69 81 VAL A CA 1
ATOM 607 C C . VAL A 1 81 ? -25.320 1.160 11.676 1.00 94.69 81 VAL A C 1
ATOM 609 O O . VAL A 1 81 ? -25.973 0.413 12.396 1.00 94.69 81 VAL A O 1
ATOM 612 N N . ARG A 1 82 ? -24.642 0.708 10.612 1.00 94.44 82 ARG A N 1
ATOM 613 C CA . ARG A 1 82 ? -24.555 -0.710 10.215 1.00 94.44 82 ARG A CA 1
ATOM 614 C C . ARG A 1 82 ? -23.282 -1.395 10.711 1.00 94.44 82 ARG A C 1
ATOM 616 O O . ARG A 1 82 ? -23.145 -2.603 10.545 1.00 94.44 82 ARG A O 1
ATOM 623 N N . LEU A 1 83 ? -22.346 -0.628 11.259 1.00 93.12 83 LEU A N 1
ATOM 624 C CA . LEU A 1 83 ? -21.027 -1.096 11.660 1.00 93.12 83 LEU A CA 1
ATOM 625 C C . LEU A 1 83 ? -20.992 -1.399 13.157 1.00 93.12 83 LEU A C 1
ATOM 627 O O . LEU A 1 83 ? -21.611 -0.704 13.963 1.00 93.12 83 LEU A O 1
ATOM 631 N N . ALA A 1 84 ? -20.237 -2.427 13.540 1.00 91.56 84 ALA A N 1
ATOM 632 C CA . ALA A 1 84 ? -19.997 -2.710 14.943 1.00 91.56 84 ALA A CA 1
ATOM 633 C C . ALA A 1 84 ? -19.024 -1.673 15.542 1.00 91.56 84 ALA A C 1
ATOM 635 O O . ALA A 1 84 ? -18.237 -1.044 14.818 1.00 91.56 84 ALA A O 1
ATOM 636 N N . PRO A 1 85 ? -19.014 -1.506 16.878 1.00 86.50 85 PRO A N 1
ATOM 637 C CA . PRO A 1 85 ? -17.997 -0.707 17.545 1.00 86.50 85 PRO A CA 1
ATOM 638 C C . PRO A 1 85 ? -16.580 -1.125 17.116 1.00 86.50 85 PRO A C 1
ATOM 640 O O . PRO A 1 85 ? -16.224 -2.305 17.117 1.00 86.50 85 PRO A O 1
ATOM 643 N N . GLY A 1 86 ? -15.770 -0.142 16.720 1.00 86.88 86 GLY A N 1
ATOM 644 C CA . GLY A 1 86 ? -14.392 -0.357 16.268 1.00 86.88 86 GLY A CA 1
ATOM 645 C C . GLY A 1 86 ? -14.217 -0.660 14.775 1.00 86.88 86 GLY A C 1
ATOM 646 O O . GLY A 1 86 ? -13.090 -0.568 14.296 1.00 86.88 86 GLY A O 1
ATOM 647 N N . ASP A 1 87 ? -15.282 -0.925 14.012 1.00 93.06 87 ASP A N 1
ATOM 648 C CA . ASP A 1 87 ? -15.151 -1.208 12.573 1.00 93.06 87 ASP A CA 1
ATOM 649 C C . ASP A 1 87 ? -14.714 0.018 11.766 1.00 93.06 87 ASP A C 1
ATOM 651 O O . ASP A 1 87 ? -13.904 -0.113 10.857 1.00 93.06 87 ASP A O 1
ATOM 655 N N . VAL A 1 88 ? -15.185 1.222 12.117 1.00 94.38 88 VAL A N 1
ATOM 656 C CA . VAL A 1 88 ? -14.793 2.455 11.410 1.00 94.38 88 VAL A CA 1
ATOM 657 C C . VAL A 1 88 ? -13.268 2.665 11.449 1.00 94.38 88 VAL A C 1
ATOM 659 O O . VAL A 1 88 ? -12.679 2.796 10.377 1.00 94.38 88 VAL A O 1
ATOM 662 N N . PRO A 1 89 ? -12.589 2.628 12.617 1.00 95.38 89 PRO A N 1
ATOM 663 C CA . PRO A 1 89 ? -11.127 2.620 12.662 1.00 95.38 89 PRO A CA 1
ATOM 664 C C . PRO A 1 89 ? -10.487 1.509 11.822 1.00 95.38 89 PRO A C 1
ATOM 666 O O . PRO A 1 89 ? -9.578 1.801 11.055 1.00 95.38 89 PRO A O 1
ATOM 669 N N . ARG A 1 90 ? -10.975 0.259 11.910 1.00 96.38 90 ARG A N 1
ATOM 670 C CA . ARG A 1 90 ? -10.425 -0.872 11.136 1.00 96.38 90 ARG A CA 1
ATOM 671 C C . ARG A 1 90 ? -10.504 -0.623 9.628 1.00 96.38 90 ARG A C 1
ATOM 673 O O . ARG A 1 90 ? -9.535 -0.889 8.927 1.00 96.38 90 ARG A O 1
ATOM 680 N N . LEU A 1 91 ? -11.624 -0.090 9.136 1.00 95.88 91 LEU A N 1
ATOM 681 C CA . LEU A 1 91 ? -11.826 0.235 7.722 1.00 95.88 91 LEU A CA 1
ATOM 682 C C . LEU A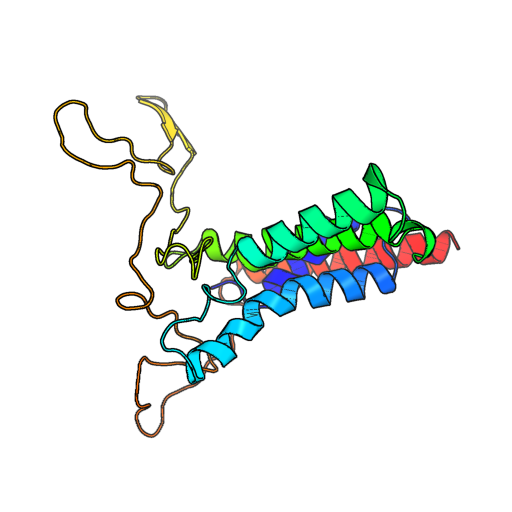 1 91 ? -10.859 1.321 7.243 1.00 95.88 91 LEU A C 1
ATOM 684 O O . LEU A 1 91 ? -10.237 1.161 6.196 1.00 95.88 91 LEU A O 1
ATOM 688 N N . TRP A 1 92 ? -10.684 2.393 8.020 1.00 97.69 92 TRP A N 1
ATOM 689 C CA . TRP A 1 92 ? -9.717 3.445 7.696 1.00 97.69 92 TRP A CA 1
ATOM 690 C C . TRP A 1 92 ? -8.271 2.947 7.754 1.00 97.69 92 TRP A C 1
ATOM 692 O O . TRP A 1 92 ? -7.474 3.306 6.892 1.00 97.69 92 TRP A O 1
ATOM 702 N N . THR A 1 93 ? -7.930 2.083 8.713 1.00 98.25 93 THR A N 1
ATOM 703 C CA . THR A 1 93 ? -6.607 1.447 8.775 1.00 98.25 93 THR A CA 1
ATOM 704 C C . THR A 1 93 ? -6.382 0.486 7.609 1.00 98.25 93 THR A C 1
ATOM 706 O O . THR A 1 93 ? -5.296 0.480 7.039 1.00 98.25 93 THR A O 1
ATOM 709 N N . GLY A 1 94 ? -7.394 -0.287 7.208 1.00 98.38 94 GLY A N 1
ATOM 710 C CA . GLY A 1 94 ? -7.339 -1.120 6.007 1.00 98.38 94 GLY A CA 1
ATOM 711 C C . GLY A 1 94 ? -7.123 -0.279 4.751 1.00 98.38 94 GLY A C 1
ATOM 712 O O . GLY A 1 94 ? -6.235 -0.572 3.961 1.00 98.38 94 GLY A O 1
ATOM 713 N N . LEU A 1 95 ? -7.859 0.824 4.604 1.00 98.31 95 LEU A N 1
ATOM 714 C CA . LEU A 1 95 ? -7.680 1.754 3.491 1.00 98.31 95 LEU A CA 1
ATOM 715 C C . LEU A 1 95 ? -6.278 2.384 3.482 1.00 98.31 95 LEU A C 1
ATOM 717 O O . LEU A 1 95 ? -5.648 2.475 2.430 1.00 98.31 95 LEU A O 1
ATOM 721 N N . PHE A 1 96 ? -5.762 2.765 4.652 1.00 98.44 96 PHE A N 1
ATOM 722 C CA . PHE A 1 96 ? -4.377 3.203 4.795 1.00 98.44 96 PHE A CA 1
ATOM 723 C C . PHE A 1 96 ? -3.398 2.105 4.361 1.00 98.44 96 PHE A C 1
ATOM 725 O O . PHE A 1 96 ? -2.471 2.393 3.615 1.00 98.44 96 PHE A O 1
ATOM 732 N N . ALA A 1 97 ? -3.606 0.852 4.771 1.00 98.50 97 ALA A N 1
ATOM 733 C CA . ALA A 1 97 ? -2.745 -0.267 4.396 1.00 98.50 97 ALA A CA 1
ATOM 734 C C . ALA A 1 97 ? -2.783 -0.555 2.884 1.00 98.50 97 ALA A C 1
ATOM 736 O O . ALA A 1 97 ? -1.735 -0.797 2.289 1.00 98.50 97 ALA A O 1
ATOM 737 N N . TYR A 1 98 ? -3.952 -0.445 2.244 1.00 98.50 98 TYR A N 1
ATOM 738 C CA . TYR A 1 98 ? -4.092 -0.531 0.786 1.00 98.50 98 TYR A CA 1
ATOM 739 C C . TYR A 1 98 ? -3.187 0.495 0.092 1.00 98.50 98 TYR A C 1
ATOM 741 O O . TYR A 1 98 ? -2.396 0.154 -0.783 1.00 98.50 98 TYR A O 1
ATOM 749 N N . VAL A 1 99 ? -3.278 1.762 0.509 1.00 98.12 99 VAL A N 1
ATOM 750 C CA . VAL A 1 99 ? -2.560 2.869 -0.138 1.00 98.12 99 VAL A CA 1
ATOM 751 C C . VAL A 1 99 ? -1.077 2.872 0.220 1.00 98.12 99 VAL A C 1
ATOM 753 O O . VAL A 1 99 ? -0.239 2.972 -0.664 1.00 98.12 99 VAL A O 1
ATOM 756 N N . ALA A 1 100 ? -0.726 2.778 1.500 1.00 97.19 100 ALA A N 1
ATOM 757 C CA . ALA A 1 100 ? 0.651 2.921 1.958 1.00 97.19 100 ALA A CA 1
ATOM 758 C C . ALA A 1 100 ? 1.478 1.650 1.738 1.00 97.19 100 ALA A C 1
ATOM 760 O O . ALA A 1 100 ? 2.641 1.741 1.351 1.00 97.19 100 ALA A O 1
ATOM 761 N N . ALA A 1 101 ? 0.893 0.477 1.994 1.00 97.12 101 ALA A N 1
ATOM 762 C CA . ALA A 1 101 ? 1.608 -0.789 1.906 1.00 97.12 101 ALA A CA 1
ATOM 763 C C . ALA A 1 101 ? 1.432 -1.466 0.552 1.00 97.12 101 ALA A C 1
ATOM 765 O O . ALA A 1 101 ? 2.435 -1.849 -0.033 1.00 97.12 101 ALA A O 1
ATOM 766 N N . GLY A 1 102 ? 0.195 -1.582 0.061 1.00 96.00 102 GLY A N 1
ATOM 767 C CA . GLY A 1 102 ? -0.079 -2.218 -1.228 1.00 96.00 102 GLY A CA 1
ATOM 768 C C . GLY A 1 102 ? 0.407 -1.379 -2.411 1.00 96.00 102 GLY A C 1
ATOM 769 O O . GLY A 1 102 ? 1.200 -1.844 -3.212 1.00 96.00 102 GLY A O 1
ATOM 770 N N . ILE A 1 103 ? 0.002 -0.107 -2.491 1.00 96.50 103 ILE A N 1
ATOM 771 C CA . ILE A 1 103 ? 0.422 0.780 -3.594 1.00 96.50 103 ILE A CA 1
ATOM 772 C C . ILE A 1 103 ? 1.771 1.444 -3.307 1.00 96.50 103 ILE A C 1
ATOM 774 O O . ILE A 1 103 ? 2.655 1.496 -4.163 1.00 96.50 103 ILE A O 1
ATOM 778 N N . GLY A 1 104 ? 1.921 2.001 -2.106 1.00 94.81 104 GLY A N 1
ATOM 779 C CA . GLY A 1 104 ? 3.016 2.903 -1.771 1.00 94.81 104 GLY A CA 1
ATOM 780 C C . GLY A 1 104 ? 4.382 2.247 -1.915 1.00 94.81 104 GLY A C 1
ATOM 781 O O . GLY A 1 104 ? 5.250 2.812 -2.573 1.00 94.81 104 GLY A O 1
ATOM 782 N N . LEU A 1 105 ? 4.571 1.041 -1.370 1.00 94.25 105 LEU A N 1
ATOM 783 C CA . LEU A 1 105 ? 5.850 0.327 -1.466 1.00 94.25 105 LEU A CA 1
ATOM 784 C C . LEU A 1 105 ? 6.259 0.040 -2.917 1.00 94.25 105 LEU A C 1
ATOM 786 O O . LEU A 1 105 ? 7.449 0.093 -3.235 1.00 94.25 105 LEU A O 1
ATOM 790 N N . ASP A 1 106 ? 5.289 -0.185 -3.800 1.00 93.44 106 ASP A N 1
ATOM 791 C CA . ASP A 1 106 ? 5.525 -0.404 -5.223 1.00 93.44 106 ASP A CA 1
ATOM 792 C C . ASP A 1 106 ? 5.833 0.880 -5.993 1.00 93.44 106 ASP A C 1
ATOM 794 O O . ASP A 1 106 ? 6.668 0.864 -6.907 1.00 93.44 106 ASP A O 1
ATOM 798 N N . MET A 1 107 ? 5.270 2.011 -5.565 1.00 90.69 107 MET A N 1
ATOM 799 C CA . MET A 1 107 ? 5.587 3.333 -6.108 1.00 90.69 107 MET A CA 1
ATOM 800 C C . MET A 1 107 ? 7.064 3.713 -5.901 1.00 90.69 107 MET A C 1
ATOM 802 O O . MET A 1 107 ? 7.632 4.408 -6.740 1.00 90.69 107 MET A O 1
ATOM 806 N N . PHE A 1 108 ? 7.715 3.219 -4.841 1.00 88.12 108 PHE A N 1
ATOM 807 C CA . PHE A 1 108 ? 9.147 3.440 -4.560 1.00 88.12 108 PHE A CA 1
ATOM 808 C C . PHE A 1 108 ? 10.082 2.428 -5.247 1.00 88.12 108 PHE A C 1
ATOM 810 O O . PHE A 1 108 ? 11.247 2.273 -4.871 1.00 88.12 108 PHE A O 1
ATOM 817 N N . THR A 1 109 ? 9.590 1.691 -6.243 1.00 87.19 109 THR A N 1
ATOM 818 C CA . THR A 1 109 ? 10.418 0.803 -7.068 1.00 87.19 109 THR A CA 1
ATOM 819 C C . THR A 1 109 ? 10.713 1.432 -8.426 1.00 87.19 109 THR A C 1
ATOM 821 O O . THR A 1 109 ? 9.997 2.318 -8.871 1.00 87.19 109 THR A O 1
ATOM 824 N N . ALA A 1 110 ? 11.739 0.938 -9.127 1.00 84.19 110 ALA A N 1
ATOM 825 C CA . ALA A 1 110 ? 12.194 1.527 -10.391 1.00 84.19 110 ALA A CA 1
ATOM 826 C C . ALA A 1 110 ? 11.094 1.677 -11.467 1.00 84.19 110 ALA A C 1
ATOM 828 O O . ALA A 1 110 ? 11.104 2.667 -12.197 1.00 84.19 110 ALA A O 1
ATOM 829 N N . LEU A 1 111 ? 10.158 0.719 -11.553 1.00 85.31 111 LEU A N 1
ATOM 830 C CA . LEU A 1 111 ? 9.036 0.757 -12.506 1.00 85.31 111 LEU A CA 1
ATOM 831 C C . LEU A 1 111 ? 7.827 1.549 -11.984 1.00 85.31 111 LEU A C 1
ATOM 833 O O . LEU A 1 111 ? 7.022 2.013 -12.786 1.00 85.31 111 LEU A O 1
ATOM 837 N N . GLY A 1 112 ? 7.718 1.729 -10.666 1.00 91.88 112 GLY A N 1
ATOM 838 C CA . GLY A 1 112 ? 6.638 2.486 -10.046 1.00 91.88 112 GLY A CA 1
ATOM 839 C C . GLY A 1 112 ? 5.258 1.840 -10.187 1.00 91.88 112 GLY A C 1
ATOM 840 O O . GLY A 1 112 ? 5.132 0.616 -10.294 1.00 91.88 112 GLY A O 1
ATOM 841 N N . VAL A 1 113 ? 4.236 2.696 -10.167 1.00 94.62 113 VAL A N 1
ATOM 842 C CA . VAL A 1 113 ? 2.809 2.360 -10.318 1.00 94.62 113 VAL A CA 1
ATOM 843 C C . VAL A 1 113 ? 2.130 3.382 -11.225 1.00 94.62 113 VAL A C 1
ATOM 845 O O . VAL A 1 113 ? 2.655 4.476 -11.425 1.00 94.62 113 VAL A O 1
ATOM 848 N N . ASN A 1 114 ? 0.950 3.058 -11.745 1.00 94.94 114 ASN A N 1
ATOM 849 C CA . ASN A 1 114 ? 0.117 3.986 -12.508 1.00 94.94 114 ASN A CA 1
ATOM 850 C C . ASN A 1 114 ? -1.086 4.455 -11.661 1.00 94.94 114 ASN A C 1
ATOM 852 O O . ASN A 1 114 ? -2.145 3.825 -11.674 1.00 94.94 114 ASN A O 1
ATOM 856 N N . PRO A 1 115 ? -0.942 5.542 -10.880 1.00 94.50 115 PRO A N 1
ATOM 857 C CA . PRO A 1 115 ? -1.872 5.885 -9.804 1.00 94.50 115 PRO A CA 1
ATOM 858 C C . PRO A 1 115 ? -3.215 6.428 -10.295 1.00 94.50 115 PRO A C 1
ATOM 860 O O . PRO A 1 115 ? -4.141 6.554 -9.499 1.00 94.50 115 PRO A O 1
ATOM 863 N N . LEU A 1 116 ? -3.327 6.800 -11.570 1.00 95.69 116 LEU A N 1
ATOM 864 C CA . LEU A 1 116 ? -4.527 7.420 -12.135 1.00 95.69 116 LEU A CA 1
ATOM 865 C C . LEU A 1 116 ? -5.132 6.597 -13.273 1.00 95.69 116 LEU A C 1
ATOM 867 O O . LEU A 1 116 ? -6.059 7.064 -13.936 1.00 95.69 116 LEU A O 1
ATOM 871 N N . TYR A 1 117 ? -4.660 5.368 -13.482 1.00 94.50 117 TYR A N 1
ATOM 872 C CA . TYR A 1 117 ? -5.243 4.466 -14.463 1.00 94.50 117 TYR A CA 1
ATOM 873 C C . TYR A 1 117 ? -6.721 4.179 -14.131 1.00 94.50 117 TYR A C 1
ATOM 875 O O . TYR A 1 117 ? -7.048 3.987 -12.955 1.00 94.50 117 TYR A O 1
ATOM 883 N N . PRO A 1 118 ? -7.638 4.129 -15.117 1.00 94.44 118 PRO A N 1
ATOM 884 C CA . PRO A 1 118 ? -7.429 4.328 -16.556 1.00 94.44 118 PRO A CA 1
ATOM 885 C C . PRO A 1 118 ? -7.618 5.782 -17.029 1.00 94.44 118 PRO A C 1
ATOM 887 O O . PRO A 1 118 ? -7.604 6.031 -18.230 1.00 94.44 118 PRO A O 1
ATOM 890 N N . LEU A 1 119 ? -7.843 6.746 -16.125 1.00 95.88 119 LEU A N 1
ATOM 891 C CA . LEU A 1 119 ? -8.082 8.148 -16.501 1.00 95.88 119 LEU A CA 1
ATOM 892 C C . LEU A 1 119 ? -6.840 8.800 -17.111 1.00 95.88 119 LEU A C 1
ATOM 894 O O . LEU A 1 119 ? -6.947 9.577 -18.056 1.00 95.88 119 LEU A O 1
ATOM 898 N N . VAL A 1 120 ? -5.672 8.487 -16.554 1.00 93.69 120 VAL A N 1
ATOM 899 C CA . VAL A 1 120 ? -4.370 8.877 -17.088 1.00 93.69 120 VAL A CA 1
ATOM 900 C C . VAL A 1 120 ? -3.499 7.637 -17.098 1.00 93.69 120 VAL A C 1
ATOM 902 O O . VAL A 1 120 ? -3.316 7.007 -16.060 1.00 93.69 120 VAL A O 1
ATOM 905 N N . ASP A 1 121 ? -2.966 7.293 -18.266 1.00 94.00 121 ASP A N 1
ATOM 906 C CA . ASP A 1 121 ? -2.080 6.148 -18.417 1.00 94.00 121 ASP A CA 1
ATOM 907 C C . ASP A 1 121 ? -0.609 6.579 -18.313 1.00 94.00 121 ASP A C 1
ATOM 909 O O . ASP A 1 121 ? 0.061 6.814 -19.317 1.00 94.00 121 ASP A O 1
ATOM 913 N N . GLN A 1 122 ? -0.122 6.727 -17.077 1.00 92.88 122 GLN A N 1
ATOM 914 C CA . GLN A 1 122 ? 1.252 7.141 -16.803 1.00 92.88 122 GLN A CA 1
ATOM 915 C C . GLN A 1 122 ? 1.782 6.477 -15.527 1.00 92.88 122 GLN A C 1
ATOM 917 O O . GLN A 1 122 ? 1.425 6.851 -14.411 1.00 92.88 122 GLN A O 1
ATOM 922 N N . PHE A 1 123 ? 2.714 5.542 -15.689 1.00 91.81 123 PHE A N 1
ATOM 923 C CA . PHE A 1 123 ? 3.528 5.028 -14.598 1.00 91.81 123 PHE A CA 1
ATOM 924 C C . PHE A 1 123 ? 4.433 6.129 -14.056 1.00 91.81 123 PHE A C 1
ATOM 926 O O . PHE A 1 123 ? 5.121 6.824 -14.817 1.00 91.81 123 PHE A O 1
ATOM 933 N N . VAL A 1 124 ? 4.443 6.254 -12.735 1.00 91.50 124 VAL A N 1
ATOM 934 C CA . VAL A 1 124 ? 5.323 7.136 -11.976 1.00 91.50 124 VAL A CA 1
ATOM 935 C C . VAL A 1 124 ? 6.033 6.325 -10.902 1.00 91.50 124 VAL A C 1
ATOM 937 O O . VAL A 1 124 ? 5.431 5.498 -10.215 1.00 91.50 124 VAL A O 1
ATOM 940 N N . ALA A 1 125 ? 7.331 6.557 -10.770 1.00 91.38 125 ALA A N 1
ATOM 941 C CA . ALA A 1 125 ? 8.170 5.960 -9.748 1.00 91.38 125 ALA A CA 1
ATOM 942 C C . ALA A 1 125 ? 8.750 7.070 -8.880 1.00 91.38 125 ALA A C 1
ATOM 944 O O . ALA A 1 125 ? 9.427 7.962 -9.388 1.00 91.38 125 ALA A O 1
ATOM 945 N N . VAL A 1 126 ? 8.532 6.996 -7.569 1.00 87.69 126 VAL A N 1
ATOM 946 C CA . VAL A 1 126 ? 9.197 7.901 -6.633 1.00 87.69 126 VAL A CA 1
ATOM 947 C C . VAL A 1 126 ? 10.582 7.341 -6.356 1.00 87.69 126 VAL A C 1
ATOM 949 O O . VAL A 1 126 ? 10.789 6.534 -5.452 1.00 87.69 126 VAL A O 1
ATOM 952 N N . ASP A 1 127 ? 11.527 7.761 -7.186 1.00 84.00 127 ASP A N 1
ATOM 953 C CA . ASP A 1 127 ? 12.940 7.438 -7.066 1.00 84.00 127 ASP A CA 1
ATOM 954 C C . ASP A 1 127 ? 13.720 8.738 -6.892 1.00 84.00 127 ASP A C 1
ATOM 956 O O . ASP A 1 127 ? 13.557 9.687 -7.656 1.00 84.00 127 ASP A O 1
ATOM 960 N N . GLY A 1 128 ? 14.521 8.814 -5.840 1.00 84.19 128 GLY A N 1
ATOM 961 C CA . GLY A 1 128 ? 15.213 10.038 -5.488 1.00 84.19 128 GLY A CA 1
ATOM 962 C C . GLY A 1 128 ? 15.801 9.995 -4.090 1.00 84.19 128 GLY A C 1
ATOM 963 O O . GLY A 1 128 ? 15.749 8.987 -3.382 1.00 84.19 128 GLY A O 1
ATOM 964 N N . ARG A 1 129 ? 16.436 11.098 -3.706 1.00 88.44 129 ARG A N 1
ATOM 965 C CA . ARG A 1 129 ? 17.146 11.235 -2.436 1.00 88.44 129 ARG A CA 1
ATOM 966 C C . ARG A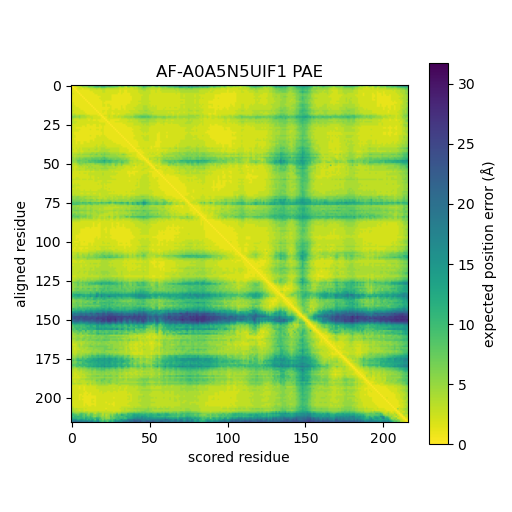 1 129 ? 16.899 12.621 -1.877 1.00 88.44 129 ARG A C 1
ATOM 968 O O . ARG A 1 129 ? 16.891 13.592 -2.626 1.00 88.44 129 ARG A O 1
ATOM 975 N N . VAL A 1 130 ? 16.760 12.704 -0.561 1.00 91.44 130 VAL A N 1
ATOM 976 C CA . VAL A 1 130 ? 16.867 13.954 0.190 1.00 91.44 130 VAL A CA 1
ATOM 977 C C . VAL A 1 130 ? 18.030 13.816 1.156 1.00 91.44 130 VAL A C 1
ATOM 979 O O . VAL A 1 130 ? 18.202 12.768 1.780 1.00 91.44 130 VAL A O 1
ATOM 982 N N . GLY A 1 131 ? 18.860 14.843 1.249 1.00 93.44 131 GLY A N 1
ATOM 983 C CA . GLY A 1 131 ? 20.048 14.788 2.081 1.00 93.44 131 GLY A CA 1
ATOM 984 C C . GLY A 1 131 ? 20.655 16.154 2.311 1.00 93.44 131 GLY A C 1
ATOM 985 O O . GLY A 1 131 ? 20.214 17.157 1.758 1.00 93.44 131 GLY A O 1
ATOM 986 N N . TYR A 1 132 ? 21.678 16.173 3.152 1.00 95.88 132 TYR A N 1
ATOM 987 C CA . TYR A 1 132 ? 22.501 17.344 3.387 1.00 95.88 132 TYR A CA 1
ATOM 988 C C . TYR A 1 132 ? 23.923 17.025 2.944 1.00 95.88 132 TYR A C 1
ATOM 990 O O . TYR A 1 132 ? 24.505 16.030 3.375 1.00 95.88 132 TYR A O 1
ATOM 998 N N . GLU A 1 133 ? 24.476 17.867 2.084 1.00 94.56 133 GLU A N 1
ATOM 999 C CA . GLU A 1 133 ? 25.852 17.782 1.619 1.00 94.56 133 GLU A CA 1
ATOM 1000 C C . GLU A 1 133 ? 26.576 19.068 2.009 1.00 94.56 133 GLU A C 1
ATOM 1002 O O . GLU A 1 133 ? 26.128 20.158 1.677 1.00 94.56 133 GLU A O 1
ATOM 1007 N N . THR A 1 134 ? 27.716 18.972 2.693 1.00 94.12 134 THR A N 1
ATOM 1008 C CA . THR A 1 134 ? 28.409 20.140 3.265 1.00 94.12 134 THR A CA 1
ATOM 1009 C C . THR A 1 134 ? 28.710 21.247 2.244 1.00 94.12 134 THR A C 1
ATOM 1011 O O . THR A 1 134 ? 28.678 22.419 2.603 1.00 94.12 134 THR A O 1
ATOM 1014 N N . GLY A 1 135 ? 28.978 20.898 0.980 1.00 93.31 135 GLY A N 1
ATOM 1015 C CA . GLY A 1 135 ? 29.250 21.872 -0.087 1.00 93.31 135 GLY A CA 1
ATOM 1016 C C . GLY A 1 135 ? 28.011 22.422 -0.802 1.00 93.31 135 GLY A C 1
ATOM 1017 O O . GLY A 1 135 ? 28.083 23.492 -1.397 1.00 93.31 135 GLY A O 1
ATOM 1018 N N . ARG A 1 136 ? 26.880 21.709 -0.750 1.00 86.69 136 ARG A N 1
ATOM 1019 C CA . ARG A 1 136 ? 25.651 22.027 -1.502 1.00 86.69 136 ARG A CA 1
ATOM 1020 C C . ARG A 1 136 ? 24.471 22.407 -0.597 1.00 86.69 136 ARG A C 1
ATOM 1022 O O . ARG A 1 136 ? 23.475 22.939 -1.073 1.00 86.69 136 ARG A O 1
ATOM 1029 N N . GLY A 1 137 ? 24.587 22.166 0.706 1.00 92.75 137 GLY A N 1
ATOM 1030 C CA . GLY A 1 137 ? 23.507 22.279 1.676 1.00 92.75 137 GLY A CA 1
ATOM 1031 C C . GLY A 1 137 ? 22.484 21.149 1.542 1.00 92.75 137 GLY A C 1
ATOM 1032 O O . GLY A 1 137 ? 22.810 20.018 1.180 1.00 92.75 137 GLY A O 1
ATOM 1033 N N . LEU A 1 138 ? 21.230 21.456 1.867 1.00 93.81 138 LEU A N 1
ATOM 1034 C CA . LEU A 1 138 ? 20.104 20.537 1.708 1.00 93.81 138 LEU A CA 1
ATOM 1035 C C . LEU A 1 138 ? 19.789 20.333 0.214 1.00 93.81 138 LEU A C 1
ATOM 1037 O O . LEU A 1 138 ? 19.652 21.307 -0.523 1.00 93.81 138 LEU A O 1
ATOM 1041 N N . PHE A 1 139 ? 19.617 19.088 -0.227 1.00 90.94 139 PHE A N 1
ATOM 1042 C CA . PHE A 1 139 ? 19.230 18.745 -1.598 1.00 90.94 139 PHE A CA 1
ATOM 1043 C C . PHE A 1 139 ? 18.081 17.730 -1.625 1.00 90.94 139 PHE A C 1
ATOM 1045 O O . PHE A 1 139 ? 17.922 16.946 -0.688 1.00 90.94 139 PHE A O 1
ATOM 1052 N N . GLN A 1 140 ? 17.296 17.731 -2.711 1.00 90.62 140 GLN A N 1
ATOM 1053 C CA . GLN A 1 140 ? 16.228 16.761 -2.972 1.00 90.62 140 GLN A CA 1
ATOM 1054 C C . GLN A 1 140 ? 16.177 16.418 -4.470 1.00 90.62 140 GLN A C 1
ATOM 1056 O O . GLN A 1 140 ? 16.362 17.310 -5.296 1.00 90.62 140 GLN A O 1
ATOM 1061 N N . SER A 1 141 ? 15.921 15.158 -4.821 1.00 86.19 141 SER A N 1
ATOM 1062 C CA . SER A 1 141 ? 15.857 14.698 -6.219 1.00 86.19 141 SER A CA 1
ATOM 1063 C C . SER A 1 141 ? 14.591 13.904 -6.565 1.00 86.19 141 SER A C 1
ATOM 1065 O O . SER A 1 141 ? 14.580 13.196 -7.561 1.00 86.19 141 SER A O 1
ATOM 1067 N N . PHE A 1 142 ? 13.544 13.961 -5.739 1.00 83.00 142 PHE A N 1
ATOM 1068 C CA . PHE A 1 142 ? 12.271 13.277 -6.006 1.00 83.00 142 PHE A CA 1
ATOM 1069 C C . PHE A 1 142 ? 11.416 13.984 -7.065 1.00 83.00 142 PHE A C 1
ATOM 1071 O O . PHE A 1 142 ? 10.534 13.369 -7.654 1.00 83.00 142 PHE A O 1
ATOM 1078 N N . VAL A 1 143 ? 11.636 15.285 -7.269 1.00 81.38 143 VAL A N 1
ATOM 1079 C CA . VAL A 1 143 ? 10.899 16.108 -8.235 1.00 81.38 143 VAL A CA 1
ATOM 1080 C C . VAL A 1 143 ? 11.904 16.979 -8.963 1.00 81.38 143 VAL A C 1
ATOM 1082 O O . VAL A 1 143 ? 12.608 17.772 -8.334 1.00 81.38 143 VAL A O 1
ATOM 1085 N N . GLU A 1 144 ? 11.952 16.827 -10.278 1.00 76.19 144 GLU A N 1
ATOM 1086 C CA . GLU A 1 144 ? 12.779 17.634 -11.158 1.00 76.19 144 GLU A CA 1
ATOM 1087 C C . GLU A 1 144 ? 11.902 18.705 -11.803 1.00 76.19 144 GLU A C 1
ATOM 1089 O O . GLU A 1 144 ? 10.986 18.428 -12.585 1.00 76.19 144 GLU A O 1
ATOM 1094 N N . PHE A 1 145 ? 12.172 19.953 -11.430 1.00 74.62 145 PHE A N 1
ATOM 1095 C CA . PHE A 1 145 ? 11.546 21.106 -12.055 1.00 74.62 145 PHE A CA 1
ATOM 1096 C C . PHE A 1 145 ? 12.353 21.501 -13.295 1.00 74.62 145 PHE A C 1
ATOM 1098 O O . PHE A 1 145 ? 13.584 21.515 -13.229 1.00 74.62 145 PHE A O 1
ATOM 1105 N N . PRO A 1 146 ? 11.686 21.822 -14.413 1.00 69.69 146 PRO A N 1
ATOM 1106 C CA . PRO A 1 146 ? 12.361 22.307 -15.608 1.00 69.69 146 PRO A CA 1
ATOM 1107 C C . PRO A 1 146 ? 13.109 23.610 -15.302 1.00 69.69 146 PRO A C 1
ATOM 1109 O O . PRO A 1 146 ? 12.624 24.455 -14.542 1.00 69.69 146 PRO A O 1
ATOM 1112 N N . GLU A 1 147 ? 14.286 23.783 -15.903 1.00 73.94 147 GLU A N 1
ATOM 1113 C CA . GLU A 1 147 ? 14.966 25.076 -15.885 1.00 73.94 147 GLU A CA 1
ATOM 1114 C C . GLU A 1 147 ? 14.125 26.117 -16.649 1.00 73.94 147 GLU A C 1
ATOM 1116 O O . GLU A 1 147 ? 13.424 25.753 -17.597 1.00 73.94 147 GLU A O 1
ATOM 1121 N N . PRO A 1 148 ? 14.178 27.412 -16.273 1.00 62.41 148 PRO A N 1
ATOM 1122 C CA . PRO A 1 148 ? 13.336 28.457 -16.870 1.00 62.41 148 PRO A CA 1
ATOM 1123 C C . PRO A 1 148 ? 13.463 28.580 -18.396 1.00 62.41 148 PRO A C 1
ATOM 1125 O O . PRO A 1 148 ? 12.562 29.094 -19.053 1.00 62.41 148 PRO A O 1
ATOM 1128 N N . GLU A 1 149 ? 14.588 28.126 -18.948 1.00 62.94 149 GLU A N 1
ATOM 1129 C CA . GLU A 1 149 ? 14.943 28.216 -20.366 1.00 62.94 149 GLU A CA 1
ATOM 1130 C C . GLU A 1 149 ? 14.548 26.957 -21.161 1.00 62.94 149 GLU A C 1
ATOM 1132 O O . GLU A 1 149 ? 14.615 26.949 -22.391 1.00 62.94 149 GLU A O 1
ATOM 1137 N N . THR A 1 150 ? 14.083 25.904 -20.483 1.00 61.59 150 THR A N 1
ATOM 1138 C CA . THR A 1 150 ? 13.769 24.608 -21.091 1.00 61.59 150 THR A CA 1
ATOM 1139 C C . THR A 1 150 ? 12.258 24.417 -21.188 1.00 61.59 150 THR A C 1
ATOM 1141 O O . THR A 1 150 ? 11.543 24.439 -20.187 1.00 61.59 150 THR A O 1
ATOM 1144 N N . CYS A 1 151 ? 11.745 24.149 -22.392 1.00 53.00 151 CYS A N 1
ATOM 1145 C CA . CYS A 1 151 ? 10.372 23.672 -22.573 1.00 53.00 151 CYS A CA 1
ATOM 1146 C C . CYS A 1 151 ? 10.262 22.213 -22.097 1.00 53.00 151 CYS A C 1
ATOM 1148 O O . CYS A 1 151 ? 10.314 21.282 -22.897 1.00 53.00 151 CYS A O 1
ATOM 1150 N N . GLY A 1 152 ? 10.144 22.012 -20.786 1.00 57.94 152 GLY A N 1
ATOM 1151 C CA . GLY A 1 152 ? 9.912 20.712 -20.159 1.00 57.94 152 GLY A CA 1
ATOM 1152 C C . GLY A 1 152 ? 8.766 20.794 -19.157 1.00 57.94 152 GLY A C 1
ATOM 1153 O O . GLY A 1 152 ? 8.574 21.819 -18.512 1.00 57.94 152 GLY A O 1
ATOM 1154 N N . GLY A 1 153 ? 7.972 19.729 -19.038 1.00 67.88 153 GLY A N 1
ATOM 1155 C CA . GLY A 1 153 ? 7.026 19.585 -17.929 1.00 67.88 153 GLY A CA 1
ATOM 1156 C C . GLY A 1 153 ? 7.751 19.232 -16.626 1.00 67.88 153 GLY A C 1
ATOM 1157 O O . GLY A 1 153 ? 8.906 18.813 -16.649 1.00 67.88 153 GLY A O 1
ATOM 1158 N N . VAL A 1 154 ? 7.071 19.368 -15.485 1.00 75.75 154 VAL A N 1
ATOM 1159 C CA . VAL A 1 154 ? 7.595 18.879 -14.198 1.00 75.75 154 VAL A CA 1
ATOM 1160 C C . VAL A 1 154 ? 7.742 17.356 -14.263 1.00 75.75 154 VAL A C 1
ATOM 1162 O O . VAL A 1 154 ? 6.771 16.648 -14.559 1.00 75.75 154 VAL A O 1
ATOM 1165 N N . ASN A 1 155 ? 8.948 16.854 -13.994 1.00 77.31 155 ASN A N 1
ATOM 1166 C CA . ASN A 1 155 ? 9.216 15.425 -13.929 1.00 77.31 155 ASN A CA 1
ATOM 1167 C C . ASN A 1 155 ? 9.081 14.952 -12.477 1.00 77.31 155 ASN A C 1
ATOM 1169 O O . ASN A 1 155 ? 9.810 15.378 -11.582 1.00 77.31 155 ASN A O 1
ATOM 1173 N N . VAL A 1 156 ? 8.102 14.084 -12.252 1.00 78.06 156 VAL A N 1
ATOM 1174 C CA . VAL A 1 156 ? 7.782 13.478 -10.950 1.00 78.06 156 VAL A CA 1
ATOM 1175 C C . VAL A 1 156 ? 8.103 11.981 -10.947 1.00 78.06 156 VAL A C 1
ATOM 1177 O O . VAL A 1 156 ? 7.504 11.208 -10.203 1.00 78.06 156 VAL A O 1
ATOM 1180 N N . GLY A 1 157 ? 9.013 11.560 -11.828 1.00 79.12 157 GLY A N 1
ATOM 1181 C CA . GLY A 1 157 ? 9.413 10.172 -12.003 1.00 79.12 157 GLY A CA 1
ATOM 1182 C C . GLY A 1 157 ? 8.602 9.421 -13.055 1.00 79.12 157 GLY A C 1
ATOM 1183 O O . GLY A 1 157 ? 8.377 8.223 -12.894 1.00 79.12 157 GLY A O 1
ATOM 1184 N N . GLN A 1 158 ? 8.148 10.087 -14.124 1.00 84.38 158 GLN A N 1
ATOM 1185 C CA . GLN A 1 158 ? 7.466 9.425 -15.243 1.00 84.38 158 GLN A CA 1
ATOM 1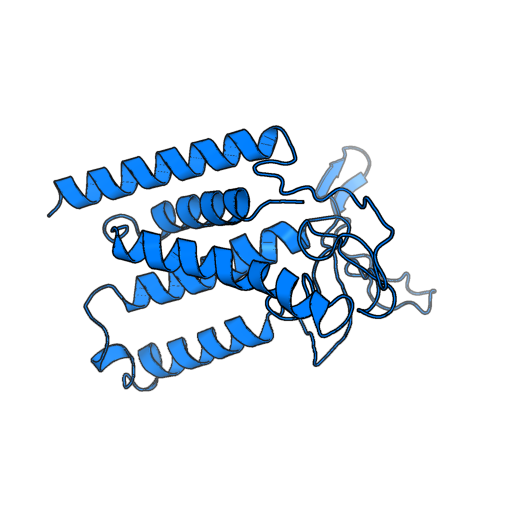186 C C . GLN A 1 158 ? 8.311 8.252 -15.796 1.00 84.38 158 GLN A C 1
ATOM 1188 O O . GLN A 1 158 ? 9.521 8.381 -16.004 1.00 84.38 158 GLN A O 1
ATOM 1193 N N . ARG A 1 159 ? 7.675 7.094 -16.037 1.00 87.19 159 ARG A N 1
ATOM 1194 C CA . ARG A 1 159 ? 8.308 5.873 -16.586 1.00 87.19 159 ARG A CA 1
ATOM 1195 C C . ARG A 1 159 ? 7.745 5.413 -17.931 1.00 87.19 159 ARG A C 1
ATOM 1197 O O . ARG A 1 159 ? 8.465 4.777 -18.690 1.00 87.19 159 ARG A O 1
ATOM 1204 N N . GLY A 1 160 ? 6.497 5.759 -18.239 1.00 87.56 160 GLY A N 1
ATOM 1205 C CA . GLY A 1 160 ? 5.819 5.413 -19.493 1.00 87.56 160 GLY A CA 1
ATOM 1206 C C . GLY A 1 160 ? 4.351 5.058 -19.262 1.00 87.56 160 GLY A C 1
ATOM 1207 O O . GLY A 1 160 ? 3.848 5.261 -18.163 1.00 87.56 160 GLY A O 1
ATOM 1208 N N . SER A 1 161 ? 3.672 4.539 -20.278 1.00 90.12 161 SER A N 1
ATOM 1209 C CA . SER A 1 161 ? 2.271 4.097 -20.225 1.00 90.12 161 SER A CA 1
ATOM 1210 C C . SER A 1 161 ? 2.190 2.566 -20.170 1.00 90.12 161 SER A C 1
ATOM 1212 O O . SER A 1 161 ? 3.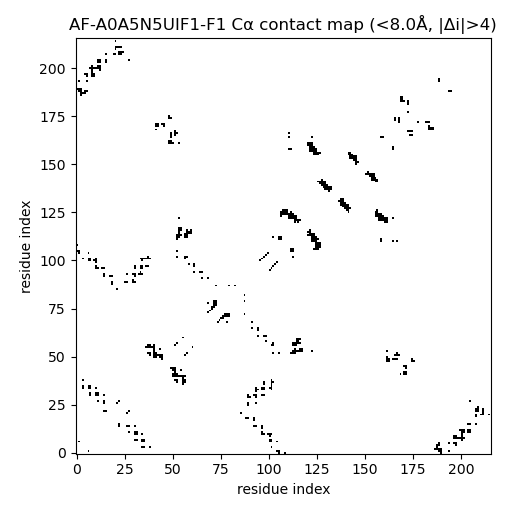216 1.892 -20.286 1.00 90.12 161 SER A O 1
ATOM 1214 N N . THR A 1 162 ? 0.992 1.989 -20.049 1.00 87.62 162 THR A N 1
ATOM 1215 C CA . THR A 1 162 ? 0.795 0.531 -20.205 1.00 87.62 162 THR A CA 1
ATOM 1216 C C . THR A 1 162 ? 1.253 0.008 -21.575 1.00 87.62 162 THR A C 1
ATOM 1218 O O . THR A 1 162 ? 1.615 -1.161 -21.710 1.00 87.62 162 THR A O 1
ATOM 1221 N N . GLU A 1 16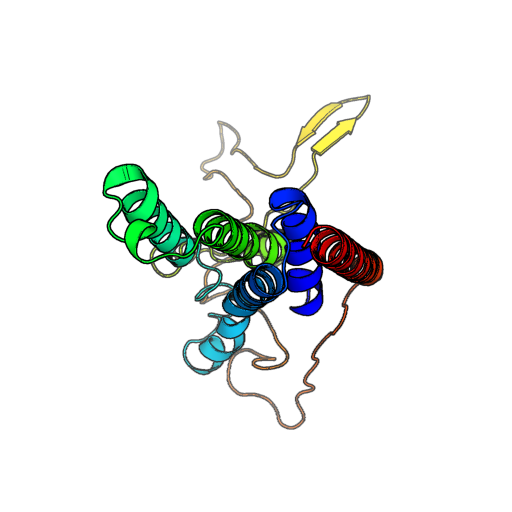3 ? 1.341 0.868 -22.595 1.00 87.19 163 GLU A N 1
ATOM 1222 C CA . GLU A 1 163 ? 1.873 0.492 -23.908 1.00 87.19 163 GLU A CA 1
ATOM 1223 C C . GLU A 1 163 ? 3.396 0.338 -23.939 1.00 87.19 163 GLU A C 1
ATOM 1225 O O . GLU A 1 163 ? 3.906 -0.386 -24.797 1.00 87.19 163 GLU A O 1
ATOM 1230 N N . THR A 1 164 ? 4.140 0.996 -23.050 1.00 87.56 164 THR A N 1
ATOM 1231 C CA . THR A 1 164 ? 5.615 0.999 -23.067 1.00 87.56 164 THR A CA 1
ATOM 1232 C C . THR A 1 164 ? 6.230 0.311 -21.855 1.00 87.56 164 THR A C 1
ATOM 1234 O O . THR A 1 164 ? 7.315 -0.259 -21.965 1.00 87.56 164 THR A O 1
ATOM 1237 N N . VAL A 1 165 ? 5.527 0.298 -20.724 1.00 87.75 165 VAL A N 1
ATOM 1238 C CA . VAL A 1 165 ? 5.947 -0.346 -19.480 1.00 87.75 165 VAL A CA 1
ATOM 1239 C C . VAL A 1 165 ? 5.254 -1.696 -19.348 1.00 87.75 165 VAL A C 1
ATOM 1241 O O . VAL A 1 165 ? 4.050 -1.817 -19.549 1.00 87.75 165 VAL A O 1
ATOM 1244 N N . HIS A 1 166 ? 6.020 -2.720 -18.983 1.00 88.62 166 HIS A N 1
ATOM 1245 C CA . HIS A 1 166 ? 5.501 -4.024 -18.592 1.00 88.62 166 HIS A CA 1
ATOM 1246 C C . HIS A 1 166 ? 6.165 -4.436 -17.282 1.00 88.62 166 HIS A C 1
ATOM 1248 O O . HIS A 1 166 ? 7.392 -4.520 -17.193 1.00 88.62 166 HIS A O 1
ATOM 1254 N N . VAL A 1 167 ? 5.351 -4.664 -16.255 1.00 88.44 167 VAL A N 1
ATOM 1255 C CA . VAL A 1 167 ? 5.826 -5.122 -14.953 1.00 88.44 167 VAL A CA 1
ATOM 1256 C C . VAL A 1 167 ? 5.701 -6.639 -14.907 1.00 88.44 167 VAL A C 1
ATOM 1258 O O . VAL A 1 167 ? 4.605 -7.159 -14.721 1.00 88.44 167 VAL A O 1
ATOM 1261 N N . ALA A 1 168 ? 6.825 -7.340 -15.041 1.00 88.19 168 ALA A N 1
ATOM 1262 C CA . ALA A 1 168 ? 6.845 -8.798 -14.990 1.00 88.19 168 ALA A CA 1
ATOM 1263 C C . ALA A 1 168 ? 6.433 -9.329 -13.606 1.00 88.19 168 ALA A C 1
ATOM 1265 O O . ALA A 1 168 ? 6.808 -8.777 -12.564 1.00 88.19 168 ALA A O 1
ATOM 1266 N N . SER A 1 169 ? 5.697 -10.435 -13.596 1.00 90.00 169 SER A N 1
ATOM 1267 C CA . SER A 1 169 ? 5.290 -11.159 -12.394 1.00 90.00 169 SER A CA 1
ATOM 1268 C C . SER A 1 169 ? 5.413 -12.672 -12.594 1.00 90.00 169 SER A C 1
ATOM 1270 O O . SER A 1 169 ? 5.632 -13.156 -13.699 1.00 90.00 169 SER A O 1
ATOM 1272 N N . GLY A 1 170 ? 5.244 -13.459 -11.528 1.00 87.44 170 GLY A N 1
ATOM 1273 C CA . GLY A 1 170 ? 5.161 -14.916 -11.674 1.00 87.44 170 GLY A CA 1
ATOM 1274 C C . GLY A 1 170 ? 3.927 -15.381 -12.468 1.00 87.44 170 GLY A C 1
ATOM 1275 O O . GLY A 1 170 ? 3.927 -16.494 -12.993 1.00 87.44 170 GLY A O 1
ATOM 1276 N N . VAL A 1 171 ? 2.885 -14.544 -12.562 1.00 89.81 171 VAL A N 1
ATOM 1277 C CA . VAL A 1 171 ? 1.637 -14.808 -13.302 1.00 89.81 171 VAL A CA 1
ATOM 1278 C C . VAL A 1 171 ? 1.748 -14.367 -14.762 1.00 89.81 171 VAL A C 1
ATOM 1280 O O . VAL A 1 171 ? 1.296 -15.095 -15.639 1.00 89.81 171 VAL A O 1
ATOM 1283 N N . ASP A 1 172 ? 2.402 -13.241 -15.016 1.00 89.50 172 ASP A N 1
ATOM 1284 C CA . ASP A 1 172 ? 2.618 -12.651 -16.336 1.00 89.50 172 ASP A CA 1
ATOM 1285 C C . ASP A 1 172 ? 4.110 -12.281 -16.468 1.00 89.50 172 ASP A C 1
ATOM 1287 O O . ASP A 1 172 ? 4.519 -11.168 -16.118 1.00 89.50 172 ASP A O 1
ATOM 1291 N N . PRO A 1 173 ? 4.968 -13.256 -16.827 1.00 89.12 173 PRO A N 1
ATOM 1292 C CA . PRO A 1 173 ? 6.423 -13.106 -16.779 1.00 89.12 173 PRO A CA 1
ATOM 1293 C C . PRO A 1 173 ? 6.989 -12.292 -17.946 1.00 89.12 173 PRO A C 1
ATOM 1295 O O . PRO A 1 173 ? 8.083 -11.733 -17.832 1.00 89.12 173 PRO A O 1
ATOM 1298 N N . SER A 1 174 ? 6.277 -12.239 -19.070 1.00 86.81 174 SER A N 1
ATOM 1299 C CA . SER A 1 174 ? 6.738 -11.610 -20.302 1.00 86.81 174 SER A CA 1
ATOM 1300 C C . SER A 1 174 ? 5.575 -11.023 -21.078 1.00 86.81 174 SER A C 1
ATOM 1302 O O . SER A 1 174 ? 4.534 -11.656 -21.225 1.00 86.81 174 SER A O 1
ATOM 1304 N N . ARG A 1 175 ? 5.795 -9.862 -21.695 1.00 84.44 175 ARG A N 1
ATOM 1305 C CA . ARG A 1 175 ? 4.777 -9.224 -22.524 1.00 84.44 175 ARG A CA 1
ATOM 1306 C C . ARG A 1 175 ? 4.452 -10.069 -23.759 1.00 84.44 175 ARG A C 1
ATOM 1308 O O . ARG A 1 175 ? 5.300 -10.241 -24.630 1.00 84.44 175 ARG A O 1
ATOM 1315 N N . GLY A 1 176 ? 3.186 -10.456 -23.897 1.00 83.31 176 GLY A N 1
ATOM 1316 C CA . GLY A 1 176 ? 2.674 -11.143 -25.083 1.00 83.31 176 GLY A CA 1
ATOM 1317 C C . GLY A 1 176 ? 2.714 -12.663 -24.943 1.00 83.31 176 GLY A C 1
ATOM 1318 O O . GLY A 1 176 ? 2.447 -13.193 -23.872 1.00 83.31 176 GLY A O 1
ATOM 1319 N N . ALA A 1 177 ? 2.972 -13.368 -26.047 1.00 83.38 177 ALA A N 1
ATOM 1320 C CA . ALA A 1 177 ? 3.005 -14.827 -26.037 1.00 83.38 177 ALA A CA 1
ATOM 1321 C C . ALA A 1 177 ? 4.250 -15.339 -25.297 1.00 83.38 177 ALA A C 1
ATOM 1323 O O . ALA A 1 177 ? 5.369 -14.956 -25.631 1.00 83.38 177 ALA A O 1
ATOM 1324 N N . GLU A 1 178 ? 4.039 -16.217 -24.318 1.00 85.94 178 GLU A N 1
ATOM 1325 C CA . GLU A 1 178 ? 5.119 -16.837 -23.550 1.00 85.94 178 GLU A CA 1
ATOM 1326 C C . GLU A 1 178 ? 5.878 -17.873 -24.389 1.00 85.94 178 GLU A C 1
ATOM 1328 O O . GLU A 1 178 ? 5.281 -18.680 -25.109 1.00 85.94 178 GLU A O 1
ATOM 1333 N N . GLU A 1 179 ? 7.205 -17.889 -24.260 1.00 87.69 179 GLU A N 1
ATOM 1334 C CA . GLU A 1 179 ? 8.034 -18.922 -24.876 1.00 87.69 179 GLU A CA 1
ATOM 1335 C C . GLU A 1 179 ? 7.924 -20.254 -24.104 1.00 87.69 179 GLU A C 1
ATOM 1337 O O . GLU A 1 179 ? 7.769 -20.262 -22.872 1.00 87.69 179 GLU A O 1
ATOM 1342 N N . PRO A 1 180 ? 8.030 -21.411 -24.786 1.00 86.06 180 PRO A N 1
ATOM 1343 C CA . PRO A 1 180 ? 8.052 -22.705 -24.116 1.00 86.06 180 PRO A CA 1
ATOM 1344 C C . PRO A 1 180 ? 9.188 -22.790 -23.087 1.00 86.06 180 PRO A C 1
ATOM 1346 O O . PRO A 1 180 ? 10.352 -22.587 -23.418 1.00 86.06 180 PRO A O 1
ATOM 1349 N N . GLY A 1 181 ? 8.852 -23.140 -21.844 1.00 86.50 181 GLY A N 1
ATOM 1350 C CA . GLY A 1 181 ? 9.830 -23.261 -20.756 1.00 86.50 181 GLY A CA 1
ATOM 1351 C C . GLY A 1 181 ? 10.110 -21.965 -19.990 1.00 86.50 181 GLY A C 1
ATOM 1352 O O . GLY A 1 181 ? 11.056 -21.939 -19.207 1.00 86.50 181 GLY A O 1
ATOM 1353 N N . THR A 1 182 ? 9.295 -20.919 -20.174 1.00 89.94 182 THR A N 1
ATOM 1354 C CA . THR A 1 182 ? 9.387 -19.675 -19.392 1.00 89.94 182 THR A CA 1
ATOM 1355 C C . THR A 1 182 ? 9.369 -19.957 -17.883 1.00 89.94 182 THR A C 1
ATOM 1357 O O . THR A 1 182 ? 8.440 -20.574 -17.354 1.00 89.94 182 THR A O 1
ATOM 1360 N N . GLU A 1 183 ? 10.409 -19.502 -17.183 1.00 88.81 183 GLU A N 1
ATOM 1361 C CA . GLU A 1 183 ? 10.533 -19.645 -15.732 1.00 88.81 183 GLU A CA 1
ATOM 1362 C C . GLU A 1 183 ? 9.585 -18.682 -15.005 1.00 88.81 183 GLU A C 1
ATOM 1364 O O . GLU A 1 183 ? 9.491 -17.500 -15.338 1.00 88.81 183 GLU A O 1
ATOM 1369 N N . ARG A 1 184 ? 8.901 -19.178 -13.968 1.00 91.12 184 ARG A N 1
ATOM 1370 C CA . ARG A 1 184 ? 7.997 -18.379 -13.133 1.00 91.12 184 ARG A CA 1
ATOM 1371 C C . ARG A 1 184 ? 8.548 -18.264 -11.726 1.00 91.12 184 ARG A C 1
ATOM 1373 O O . ARG A 1 184 ? 8.700 -19.259 -11.021 1.00 91.12 184 ARG A O 1
ATOM 1380 N N . ILE A 1 185 ? 8.798 -17.030 -11.306 1.00 87.81 185 ILE A N 1
ATOM 1381 C CA . ILE A 1 185 ? 9.372 -16.734 -9.998 1.00 87.81 185 ILE A CA 1
ATOM 1382 C C . ILE A 1 185 ? 8.314 -16.042 -9.140 1.00 87.81 185 ILE A C 1
ATOM 1384 O O . ILE A 1 185 ? 7.821 -14.969 -9.483 1.00 87.81 185 ILE A O 1
ATOM 1388 N N . PHE A 1 186 ? 8.002 -16.641 -7.990 1.00 89.44 186 PHE A N 1
ATOM 1389 C CA . PHE A 1 186 ? 7.115 -16.073 -6.972 1.00 89.44 186 PHE A CA 1
ATOM 1390 C C . PHE A 1 186 ? 7.941 -15.737 -5.727 1.00 89.44 186 PHE A C 1
ATOM 1392 O O . PHE A 1 186 ? 8.090 -16.571 -4.830 1.00 89.44 186 PHE A O 1
ATOM 1399 N N . PRO A 1 187 ? 8.561 -14.548 -5.674 1.00 85.75 187 PRO A N 1
ATOM 1400 C CA . PRO A 1 187 ? 9.460 -14.217 -4.583 1.00 85.75 187 PRO A CA 1
ATOM 1401 C C . PRO A 1 187 ? 8.675 -14.033 -3.281 1.00 85.75 187 PRO A C 1
ATOM 1403 O O . PRO A 1 187 ? 7.788 -13.190 -3.191 1.00 85.75 187 PRO A O 1
ATOM 1406 N N . VAL A 1 188 ? 9.061 -14.764 -2.234 1.00 88.56 188 VAL A N 1
ATOM 1407 C CA . VAL A 1 188 ? 8.575 -14.503 -0.867 1.00 88.56 188 VAL A CA 1
ATOM 1408 C C . VAL A 1 188 ? 9.228 -13.236 -0.319 1.00 88.56 188 VAL A C 1
ATOM 1410 O O . VAL A 1 188 ? 8.554 -12.375 0.232 1.00 88.56 188 VAL A O 1
ATOM 1413 N N . VAL A 1 189 ? 10.536 -13.084 -0.523 1.00 89.75 189 VAL A N 1
ATOM 1414 C CA . VAL A 1 189 ? 11.314 -11.875 -0.228 1.00 89.75 189 VAL A CA 1
ATOM 1415 C C . VAL A 1 189 ? 12.351 -11.681 -1.330 1.00 89.75 189 VAL A C 1
ATOM 1417 O O . VAL A 1 189 ? 12.967 -12.639 -1.783 1.00 89.75 189 VAL A O 1
ATOM 1420 N N . PHE A 1 190 ? 12.535 -10.439 -1.780 1.00 86.50 190 PHE A N 1
ATOM 1421 C CA . PHE A 1 190 ? 13.410 -10.120 -2.916 1.00 86.50 190 PHE A CA 1
ATOM 1422 C C . PHE A 1 190 ? 14.749 -9.492 -2.500 1.00 86.50 190 PHE A C 1
ATOM 1424 O O . PHE A 1 190 ? 15.754 -9.667 -3.180 1.00 86.50 190 PHE A O 1
ATOM 1431 N N . ARG A 1 191 ? 14.786 -8.734 -1.394 1.00 89.75 191 ARG A N 1
ATOM 1432 C CA . ARG A 1 191 ? 16.012 -8.117 -0.858 1.00 89.75 191 ARG A CA 1
ATOM 1433 C C . ARG A 1 191 ? 16.156 -8.420 0.628 1.00 89.75 191 ARG A C 1
ATOM 1435 O O . ARG A 1 191 ? 15.153 -8.569 1.314 1.00 89.75 191 ARG A O 1
ATOM 1442 N N . GLY A 1 192 ? 17.388 -8.456 1.140 1.00 89.44 192 GLY A N 1
ATOM 1443 C CA . GLY A 1 192 ? 17.660 -8.811 2.542 1.00 89.44 192 GLY A CA 1
ATOM 1444 C C . GLY A 1 192 ? 16.876 -7.972 3.560 1.00 89.44 192 GLY A C 1
ATOM 1445 O O . GLY A 1 192 ? 16.337 -8.519 4.515 1.00 89.44 192 GLY A O 1
ATOM 1446 N N . TRP A 1 193 ? 16.704 -6.670 3.310 1.00 91.19 193 TRP A N 1
ATOM 1447 C CA . TRP A 1 193 ? 15.932 -5.791 4.198 1.00 91.19 193 TRP A CA 1
ATOM 1448 C C . TRP A 1 193 ? 14.428 -6.125 4.245 1.00 91.19 193 TRP A C 1
ATOM 1450 O O . TRP A 1 193 ? 13.770 -5.830 5.242 1.00 91.19 193 TRP A O 1
ATOM 1460 N N . HIS A 1 194 ? 13.879 -6.801 3.225 1.00 94.38 194 HIS A N 1
ATOM 1461 C CA . HIS A 1 194 ? 12.498 -7.297 3.256 1.00 94.38 194 HIS A CA 1
ATOM 1462 C C . HIS A 1 194 ? 12.300 -8.321 4.381 1.00 94.38 194 HIS A C 1
ATOM 1464 O O . HIS A 1 194 ? 11.222 -8.372 4.965 1.00 94.38 194 HIS A O 1
ATOM 1470 N N . VAL A 1 195 ? 13.331 -9.111 4.712 1.00 94.19 195 VAL A N 1
ATOM 1471 C CA . VAL A 1 195 ? 13.282 -10.074 5.825 1.00 94.19 195 VAL A CA 1
ATOM 1472 C C . VAL A 1 195 ? 13.122 -9.336 7.148 1.00 94.19 195 VAL A C 1
ATOM 1474 O O . VAL A 1 195 ? 12.281 -9.709 7.959 1.00 94.19 195 VAL A O 1
ATOM 1477 N N . THR A 1 196 ? 13.875 -8.252 7.349 1.00 95.25 196 THR A N 1
ATOM 1478 C CA . THR A 1 196 ? 13.749 -7.409 8.543 1.00 95.25 196 THR A CA 1
ATOM 1479 C C . THR A 1 196 ? 12.332 -6.864 8.683 1.00 95.25 196 THR A C 1
ATOM 1481 O O . THR A 1 196 ? 11.761 -6.928 9.769 1.00 95.25 196 THR A O 1
ATOM 1484 N N . LEU A 1 197 ? 11.738 -6.389 7.583 1.00 95.12 197 LEU A N 1
ATOM 1485 C CA . LEU A 1 197 ? 10.372 -5.872 7.604 1.00 95.12 197 LEU A CA 1
ATOM 1486 C C . LEU A 1 197 ? 9.337 -6.968 7.881 1.00 95.12 197 LEU A C 1
ATOM 1488 O O . LEU A 1 197 ? 8.434 -6.760 8.688 1.00 95.12 197 LEU A O 1
ATOM 1492 N N . ALA A 1 198 ? 9.499 -8.143 7.267 1.00 96.31 198 ALA A N 1
ATOM 1493 C CA . ALA A 1 198 ? 8.650 -9.305 7.508 1.00 96.31 198 ALA A CA 1
ATOM 1494 C C . ALA A 1 198 ? 8.661 -9.714 8.988 1.00 96.31 198 ALA A C 1
ATOM 1496 O O . ALA A 1 198 ? 7.606 -9.858 9.602 1.00 96.31 198 ALA A O 1
ATOM 1497 N N . LEU A 1 199 ? 9.851 -9.827 9.584 1.00 97.19 199 LEU A N 1
ATOM 1498 C CA . LEU A 1 199 ? 10.006 -10.166 10.998 1.00 97.19 199 LEU A CA 1
ATOM 1499 C C . LEU A 1 199 ? 9.414 -9.090 11.918 1.00 97.19 199 LEU A C 1
ATOM 1501 O O . LEU A 1 199 ? 8.735 -9.432 12.885 1.00 97.19 199 LEU A O 1
ATOM 1505 N N . ALA A 1 200 ? 9.622 -7.807 11.607 1.00 97.19 200 ALA A N 1
ATOM 1506 C CA . ALA A 1 200 ? 9.049 -6.702 12.372 1.00 97.19 200 ALA A CA 1
ATOM 1507 C C . ALA A 1 200 ? 7.512 -6.712 12.332 1.00 97.19 200 ALA A C 1
ATOM 1509 O O . ALA A 1 200 ? 6.874 -6.579 13.375 1.00 97.19 200 ALA A O 1
ATOM 1510 N N . GLY A 1 201 ? 6.919 -6.934 11.155 1.00 96.88 201 GLY A N 1
ATOM 1511 C CA . GLY A 1 201 ? 5.470 -7.069 10.994 1.00 96.88 201 GLY A CA 1
ATOM 1512 C C . GLY A 1 201 ? 4.899 -8.261 11.763 1.00 96.88 201 GLY A C 1
ATOM 1513 O O . GLY A 1 201 ? 3.901 -8.114 12.471 1.00 96.88 201 GLY A O 1
ATOM 1514 N N . CYS A 1 202 ? 5.558 -9.423 11.704 1.00 97.00 202 CYS A N 1
ATOM 1515 C CA . CYS A 1 202 ? 5.171 -10.603 12.482 1.00 97.00 202 CYS A CA 1
ATOM 1516 C C . CYS A 1 202 ? 5.220 -10.337 13.992 1.00 97.00 202 CYS A C 1
ATOM 1518 O O . CYS A 1 202 ? 4.264 -10.650 14.702 1.00 97.00 202 CYS A O 1
ATOM 1520 N N . LEU A 1 203 ? 6.307 -9.730 14.481 1.00 97.69 203 LEU A N 1
ATOM 1521 C CA . LEU A 1 203 ? 6.468 -9.399 15.896 1.00 97.69 203 LEU A CA 1
ATOM 1522 C C . LEU A 1 203 ? 5.405 -8.397 16.364 1.00 97.69 203 LEU A C 1
ATOM 1524 O O . LEU A 1 203 ? 4.774 -8.622 17.394 1.00 97.69 203 LEU A O 1
ATOM 1528 N N . ALA A 1 204 ? 5.172 -7.327 15.598 1.00 96.88 204 ALA A N 1
ATOM 1529 C CA . ALA A 1 204 ? 4.150 -6.329 15.905 1.00 96.88 204 ALA A CA 1
ATOM 1530 C C . ALA A 1 204 ? 2.746 -6.943 15.935 1.00 96.88 204 ALA A C 1
ATOM 1532 O O . ALA A 1 204 ? 1.964 -6.656 16.840 1.00 96.88 204 ALA A O 1
ATOM 1533 N N . THR A 1 205 ? 2.453 -7.841 14.991 1.00 97.12 205 THR A N 1
ATOM 1534 C CA . THR A 1 205 ? 1.173 -8.556 14.949 1.00 97.12 205 THR A CA 1
ATOM 1535 C C . THR A 1 205 ? 0.989 -9.432 16.183 1.00 97.12 205 THR A C 1
ATOM 1537 O O . THR A 1 205 ? -0.066 -9.405 16.812 1.00 97.12 205 THR A O 1
ATOM 1540 N N . TRP A 1 206 ? 2.022 -10.195 16.548 1.00 96.62 206 TRP A N 1
ATOM 1541 C CA . TRP A 1 206 ? 1.990 -11.074 17.714 1.00 96.62 206 TRP A CA 1
ATOM 1542 C C . TRP A 1 206 ? 1.792 -10.295 19.019 1.00 96.62 206 TRP A C 1
ATOM 1544 O O . TRP A 1 206 ? 0.925 -10.657 19.813 1.00 96.62 206 TRP A O 1
ATOM 1554 N N . LEU A 1 207 ? 2.546 -9.209 19.217 1.00 95.38 207 LEU A N 1
ATOM 1555 C CA . LEU A 1 207 ? 2.408 -8.346 20.393 1.00 95.38 207 LEU A CA 1
ATOM 1556 C C . LEU A 1 207 ? 1.014 -7.710 20.463 1.00 95.38 207 LEU A C 1
ATOM 1558 O O . LEU A 1 207 ? 0.346 -7.825 21.485 1.00 95.38 207 LEU A O 1
ATOM 1562 N N . GLY A 1 208 ? 0.539 -7.119 19.363 1.00 92.81 208 GLY A N 1
ATOM 1563 C CA . GLY A 1 208 ? -0.765 -6.453 19.336 1.00 92.81 208 GLY A CA 1
ATOM 1564 C C . GLY A 1 208 ? -1.936 -7.397 19.625 1.00 92.81 208 GLY A C 1
ATOM 1565 O O . GLY A 1 208 ? -2.849 -7.044 20.373 1.00 92.81 208 GLY A O 1
ATOM 1566 N N . LEU A 1 209 ? -1.897 -8.625 19.094 1.00 94.12 209 LEU A N 1
ATOM 1567 C CA . LEU A 1 209 ? -2.919 -9.632 19.392 1.00 94.12 209 LEU A CA 1
ATOM 1568 C C . LEU A 1 209 ? -2.866 -10.085 20.856 1.00 94.12 209 LEU A C 1
ATOM 1570 O O . LEU A 1 209 ? -3.913 -10.210 21.487 1.00 94.12 209 LEU A O 1
ATOM 1574 N N . ARG A 1 210 ? -1.663 -10.285 21.407 1.00 92.56 210 ARG A N 1
ATOM 1575 C CA . ARG A 1 210 ? -1.475 -10.684 22.807 1.00 92.56 210 ARG A CA 1
ATOM 1576 C C . ARG A 1 210 ? -2.004 -9.631 23.781 1.00 92.56 210 ARG A C 1
ATOM 1578 O O . ARG A 1 210 ? -2.684 -9.986 24.738 1.00 92.56 210 ARG A O 1
ATOM 1585 N N . ASP A 1 211 ? -1.707 -8.358 23.541 1.00 87.12 211 ASP A N 1
ATOM 1586 C CA . ASP A 1 211 ? -2.136 -7.266 24.421 1.00 87.12 211 ASP A CA 1
ATOM 1587 C C . ASP A 1 211 ? -3.660 -7.083 24.390 1.00 87.12 211 ASP A C 1
ATOM 1589 O O . ASP A 1 211 ? -4.288 -6.800 25.414 1.00 87.12 211 ASP A O 1
ATOM 1593 N N . THR A 1 212 ? -4.269 -7.309 23.223 1.00 83.31 212 THR A N 1
ATOM 1594 C CA . THR A 1 212 ? -5.726 -7.280 23.058 1.00 83.31 212 THR A CA 1
ATOM 1595 C C . THR A 1 212 ? -6.394 -8.440 23.798 1.00 83.31 212 THR A C 1
ATOM 1597 O O . THR A 1 212 ? -7.371 -8.221 24.507 1.00 83.31 212 THR A O 1
ATOM 1600 N N . GLU A 1 213 ? -5.857 -9.661 23.685 1.00 80.25 213 GLU A N 1
ATOM 1601 C CA . GLU A 1 213 ? -6.361 -10.835 24.417 1.00 80.25 213 GLU A CA 1
ATOM 1602 C C . GLU A 1 213 ? -6.201 -10.687 25.939 1.00 80.25 213 GLU A C 1
ATOM 1604 O O . GLU A 1 213 ? -7.054 -11.153 26.684 1.00 80.25 213 GLU A O 1
ATOM 1609 N N . ALA A 1 214 ? -5.155 -10.004 26.412 1.00 73.25 214 ALA A N 1
ATOM 1610 C CA . ALA A 1 214 ? -4.959 -9.721 27.835 1.00 73.25 214 ALA A CA 1
ATOM 1611 C C . ALA A 1 214 ? -5.908 -8.641 28.395 1.00 73.25 214 ALA A C 1
ATOM 1613 O O . ALA A 1 214 ? -6.045 -8.524 29.612 1.00 73.25 214 ALA A O 1
ATOM 1614 N N . SER A 1 215 ? -6.525 -7.839 27.523 1.00 70.62 215 SER A N 1
ATOM 1615 C CA . SER A 1 215 ? -7.402 -6.717 27.889 1.00 70.62 215 SER A CA 1
ATOM 1616 C C . SER A 1 215 ? -8.901 -7.030 27.750 1.00 70.62 215 SER A C 1
ATOM 1618 O O . SER A 1 215 ? -9.722 -6.173 28.086 1.00 70.62 215 SER A O 1
ATOM 1620 N N . ALA A 1 216 ? -9.249 -8.206 27.215 1.00 66.81 216 ALA A N 1
ATOM 1621 C CA . ALA A 1 216 ? -10.616 -8.678 26.968 1.00 66.81 216 ALA A CA 1
ATOM 1622 C C . ALA A 1 216 ? -11.133 -9.562 28.113 1.00 66.81 216 ALA A C 1
ATOM 1624 O O . ALA A 1 216 ? -12.348 -9.469 28.399 1.00 66.81 216 ALA A O 1
#